Protein AF-0000000078700300 (afdb_homodimer)

Organism: Batrachochytrium dendrobatidis (strain JAM81 / FGSC 10211) (NCBI:txid684364)

Secondary structure (DSSP, 8-state):
--HHHHHHHHHTTSEEEEEESS-B--EE-SS-EE--B-TTS-EEEEHHHHHHHHHTT-EEEE--GGGSHHHHHHHHHHHHH-SSPP---TTHHHHHHHHHHH-GGGSTTHHHHHHHHHHHHHHHHHHHHHHHHTTSTTTTT-TT--HHHHHHHHHHHHHHHHHHHH--/--HHHHHHHHHTTSEEEEEESS-B--EE-SS-EE--B-TTS-EEEEHHHHHHHHHTT-EEEE--GGGSHHHHHHHHHHHHH-SSPP---TTHHHHHHHHHHH-GGGSTTHHHHHHHHHHHHHHHHHHHHHHHHTTSTTTTT-TT--HHHHHHHHHHHHHHHHHHHH--

Nearest PDB structures (foldseek):
  2e9x-assembly1_B  TM=7.603E-01  e=2.596E-14  Homo sapiens
  8q6o-assembly1_H  TM=7.533E-01  e=2.761E-14  Xenopus laevis
  2eho-assembly1_C  TM=7.738E-01  e=1.451E-13  Homo sapiens
  8ouw-assembly1_B  TM=7.744E-01  e=1.212E-11  Caenorhabditis elegans
  6rax-assembly1_L  TM=7.339E-01  e=4.404E-11  Drosophila melanogaster

Foldseek 3Di:
DPPLVVCQVVQQQDKFKKAFPDFADWDDDPVDIFDRHDHPDIGIGGNNVRLVCVQVVGIATDDDPCLDPVNLVVQLVCLVPDLDHGDDDPNNVSSLVSCLVRPVVNDPPSVVSVVSVVVSVVSVVVSVVVVVVCVPCVVVVCPPPDPVRVVVVVVVVVVVVVVVVVVD/DPPLVVCQVVQQQDKFKKAFPDFADWDDDPVDIFDRHDHPDIGIGGNNVRLVCVQVVGIATDDDPCLDPVNLVVQLVCLVPDLDHGDDDPNRVSSLVSCLVRPVVNDPPSVVSVVSVVVSVVSVVVSVVVVVVCVPCVNVVCPPPDPVRVVVVVVVVVVVVVVVVVVD

Structure (mmCIF, N/CA/C/O backbone):
data_AF-0000000078700300-model_v1
#
loop_
_entity.id
_entity.type
_entity.pdbx_description
1 polymer 'DNA replication complex GINS protein PSF2'
#
loop_
_atom_site.group_PDB
_atom_site.id
_atom_site.type_symbol
_atom_site.label_atom_id
_atom_site.label_alt_id
_atom_site.label_comp_id
_atom_site.label_asym_id
_atom_site.label_entity_id
_atom_site.label_seq_id
_atom_site.pdbx_PDB_ins_code
_atom_site.Cartn_x
_atom_site.Cartn_y
_atom_site.Cartn_z
_atom_site.occupancy
_atom_site.B_iso_or_equiv
_atom_site.auth_seq_id
_atom_site.auth_comp_id
_atom_site.auth_asym_id
_atom_site.auth_atom_id
_atom_site.pdbx_PDB_model_num
ATOM 1 N N . MET A 1 1 ? 11.195 7.488 -0.329 1 50.38 1 MET A N 1
ATOM 2 C CA . MET A 1 1 ? 10.938 8.922 -0.459 1 50.38 1 MET A CA 1
ATOM 3 C C . MET A 1 1 ? 10.383 9.492 0.843 1 50.38 1 MET A C 1
ATOM 5 O O . MET A 1 1 ? 9.68 8.805 1.583 1 50.38 1 MET A O 1
ATOM 9 N N . ASP A 1 2 ? 10.906 10.594 1.433 1 73.31 2 ASP A N 1
ATOM 10 C CA . ASP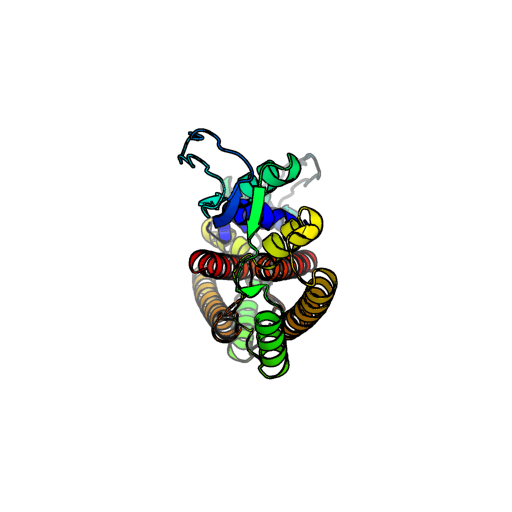 A 1 2 ? 10.562 11.297 2.664 1 73.31 2 ASP A CA 1
ATOM 11 C C . ASP A 1 2 ? 9.07 11.617 2.713 1 73.31 2 ASP A C 1
ATOM 13 O O . ASP A 1 2 ? 8.539 12.266 1.808 1 73.31 2 ASP A O 1
ATOM 17 N N . ALA A 1 3 ? 8.289 10.953 3.445 1 77.94 3 ALA A N 1
ATOM 18 C CA . ALA A 1 3 ? 6.844 11.102 3.623 1 77.94 3 ALA A CA 1
ATOM 19 C C . ALA A 1 3 ? 6.449 12.578 3.711 1 77.94 3 ALA A C 1
ATOM 21 O O . ALA A 1 3 ? 5.359 12.961 3.283 1 77.94 3 ALA A O 1
ATOM 22 N N . LEU A 1 4 ? 7.324 13.344 4.148 1 77.44 4 LEU A N 1
ATOM 23 C CA . LEU A 1 4 ? 7.039 14.766 4.281 1 77.44 4 LEU A CA 1
ATOM 24 C C . LEU A 1 4 ? 7.016 15.445 2.92 1 77.44 4 LEU A C 1
ATOM 26 O O . LEU A 1 4 ? 6.176 16.312 2.67 1 77.44 4 LEU A O 1
ATOM 30 N N . VAL A 1 5 ? 7.895 15.016 2.025 1 73 5 VAL A N 1
ATOM 31 C CA . VAL A 1 5 ? 8.016 15.656 0.718 1 73 5 VAL A CA 1
ATOM 32 C C . VAL A 1 5 ? 6.781 15.344 -0.126 1 73 5 VAL A C 1
ATOM 34 O O . VAL A 1 5 ? 6.281 16.203 -0.849 1 73 5 VAL A O 1
ATOM 37 N N . THR A 1 6 ? 6.254 14.234 0.091 1 70.25 6 THR A N 1
ATOM 38 C CA . THR A 1 6 ? 5.117 13.781 -0.702 1 70.25 6 THR A CA 1
ATOM 39 C C . THR A 1 6 ? 3.836 14.484 -0.26 1 70.25 6 THR A C 1
ATOM 41 O O . THR A 1 6 ? 2.93 14.703 -1.067 1 70.25 6 THR A O 1
ATOM 44 N N . SER A 1 7 ? 3.807 14.906 0.922 1 76.44 7 SER A N 1
ATOM 45 C CA . SER A 1 7 ? 2.574 15.453 1.486 1 76.44 7 SER A CA 1
ATOM 46 C C . SER A 1 7 ? 2.637 16.969 1.596 1 76.44 7 SER A C 1
ATOM 48 O O . SER A 1 7 ? 1.612 17.625 1.8 1 76.44 7 SER A O 1
ATOM 50 N N . GLU A 1 8 ? 3.695 17.484 1.338 1 78.81 8 GLU A N 1
ATOM 51 C CA . GLU A 1 8 ? 3.926 18.906 1.581 1 78.81 8 GLU A CA 1
ATOM 52 C C . GLU A 1 8 ? 3.135 19.766 0.601 1 78.81 8 GLU A C 1
ATOM 54 O O . GLU A 1 8 ? 2.623 20.828 0.971 1 78.81 8 GLU A O 1
ATOM 59 N N . PHE A 1 9 ? 3.055 19.359 -0.558 1 76.25 9 PHE A N 1
ATOM 60 C CA . PHE A 1 9 ? 2.42 20.156 -1.599 1 76.25 9 PHE A CA 1
ATOM 61 C C . PHE A 1 9 ? 0.962 20.438 -1.255 1 76.25 9 PHE A C 1
ATOM 63 O O . PHE A 1 9 ? 0.496 21.562 -1.379 1 76.25 9 PHE A O 1
ATOM 70 N N . LEU A 1 10 ? 0.371 19.5 -0.708 1 78.06 10 LEU A N 1
ATOM 71 C CA . LEU A 1 10 ? -1.044 19.656 -0.391 1 78.06 10 LEU A CA 1
ATOM 72 C C . LEU A 1 10 ? -1.228 20.562 0.826 1 78.06 10 LEU A C 1
ATOM 74 O O . LEU A 1 10 ? -2.166 21.359 0.875 1 78.06 10 LEU A O 1
ATOM 78 N N . ALA A 1 11 ? -0.324 20.469 1.674 1 88.31 11 ALA A N 1
ATOM 79 C CA . ALA A 1 11 ? -0.394 21.266 2.891 1 88.31 11 ALA A CA 1
ATOM 80 C C . ALA A 1 11 ? -0.246 22.75 2.576 1 88.31 11 ALA A C 1
ATOM 82 O O . ALA A 1 11 ? -0.792 23.594 3.285 1 88.31 11 ALA A O 1
ATOM 83 N N . GLU A 1 12 ? 0.392 23.062 1.51 1 89.69 12 GLU A N 1
ATOM 84 C CA . GLU A 1 12 ? 0.666 24.453 1.129 1 89.69 12 GLU A CA 1
ATOM 85 C C . GLU A 1 12 ? -0.616 25.172 0.729 1 89.69 12 GLU A C 1
ATOM 87 O O . GLU A 1 12 ? -0.679 26.406 0.776 1 89.69 12 GLU A O 1
ATOM 92 N N . ASN A 1 13 ? -1.589 24.422 0.414 1 89.69 13 ASN A N 1
ATOM 93 C CA . ASN A 1 13 ? -2.838 25.031 -0.032 1 89.69 13 ASN A CA 1
ATOM 94 C C . ASN A 1 13 ? -3.828 25.188 1.119 1 89.69 13 ASN A C 1
ATOM 96 O O . ASN A 1 13 ? -4.918 25.734 0.937 1 89.69 13 ASN A O 1
ATOM 100 N N . GLU A 1 14 ? -3.438 24.797 2.232 1 92.62 14 GLU A N 1
ATOM 101 C CA . GLU A 1 14 ? -4.301 24.953 3.398 1 92.62 14 GLU A CA 1
ATOM 102 C C . GLU A 1 14 ? -4.434 26.422 3.781 1 92.62 14 GLU A C 1
ATOM 104 O O . GLU A 1 14 ? -3.455 27.172 3.732 1 92.62 14 GLU A O 1
ATOM 109 N N . PRO A 1 15 ? -5.602 26.797 4.16 1 95.12 15 PRO A N 1
ATOM 110 C CA . PRO A 1 15 ? -5.801 28.203 4.535 1 95.12 15 PRO A CA 1
ATOM 111 C C . PRO A 1 15 ? -5.18 28.531 5.887 1 95.12 15 PRO A C 1
ATOM 113 O O . PRO A 1 15 ? -5.18 27.703 6.801 1 95.12 15 PRO A O 1
ATOM 116 N N . ILE A 1 16 ? -4.68 29.75 5.945 1 97.06 16 ILE A N 1
ATOM 117 C CA . ILE A 1 16 ? -4.137 30.297 7.184 1 97.06 16 ILE A CA 1
ATOM 118 C C . ILE A 1 16 ? -4.371 31.812 7.223 1 97.06 16 ILE A C 1
ATOM 120 O O . ILE A 1 16 ? -4.504 32.469 6.18 1 97.06 16 ILE A O 1
ATOM 124 N N . PHE A 1 17 ? -4.379 32.312 8.406 1 97.25 17 PHE A N 1
ATOM 125 C CA . PHE A 1 17 ? -4.625 33.75 8.539 1 97.25 17 PHE A CA 1
ATOM 126 C C . PHE A 1 17 ? -3.311 34.531 8.617 1 97.25 17 PHE A C 1
ATOM 128 O O . PHE A 1 17 ? -2.352 34.062 9.242 1 97.25 17 PHE A O 1
ATOM 135 N N . ILE A 1 18 ? -3.344 35.688 8 1 97.94 18 ILE A N 1
ATOM 136 C CA . ILE A 1 18 ? -2.203 36.594 8.109 1 97.94 18 ILE A CA 1
ATOM 137 C C . ILE A 1 18 ? -2.684 37.969 8.508 1 97.94 18 ILE A C 1
ATOM 139 O O . ILE A 1 18 ? -3.873 38.281 8.398 1 97.94 18 ILE A O 1
ATOM 143 N N . LEU A 1 19 ? -1.732 38.719 9.07 1 97.88 19 LEU A N 1
ATOM 144 C CA . LEU A 1 19 ? -1.904 40.156 9.305 1 97.88 19 LEU A CA 1
ATOM 145 C C . LEU A 1 19 ? -0.993 40.969 8.391 1 97.88 19 LEU A C 1
ATOM 147 O O . LEU A 1 19 ? 0.207 41.062 8.656 1 97.88 19 LEU A O 1
ATOM 151 N N . PRO A 1 20 ? -1.531 41.5 7.324 1 97.25 20 PRO A N 1
ATOM 152 C CA . PRO A 1 20 ? -0.699 42.281 6.418 1 97.25 20 PRO A CA 1
ATOM 153 C C . PRO A 1 20 ? -0.078 43.5 7.098 1 97.25 20 PRO A C 1
ATOM 155 O O . PRO A 1 20 ? -0.723 44.156 7.93 1 97.25 20 PRO A O 1
ATOM 158 N N . LYS A 1 21 ? 1.139 43.812 6.773 1 96.19 21 LYS A N 1
ATOM 159 C CA . LYS A 1 21 ? 1.831 44.969 7.352 1 96.19 21 LYS A CA 1
ATOM 160 C C . LYS A 1 21 ? 1.63 46.219 6.504 1 96.19 21 LYS A C 1
ATOM 162 O O . LYS A 1 21 ? 1.863 47.344 6.969 1 96.19 21 LYS A O 1
ATOM 167 N N . GLU A 1 22 ? 1.289 46 5.27 1 95.56 22 GLU A N 1
ATOM 168 C CA . GLU A 1 22 ? 1.044 47.125 4.348 1 95.56 22 GLU A CA 1
ATOM 169 C C . GLU A 1 22 ? -0.151 46.812 3.443 1 95.56 22 GLU A C 1
ATOM 171 O O . GLU A 1 22 ? -0.598 45.688 3.342 1 95.56 22 GLU A O 1
ATOM 176 N N . SER A 1 23 ? -0.741 47.906 2.938 1 94.81 23 SER A N 1
ATOM 177 C CA . SER A 1 23 ? -1.841 47.75 1.992 1 94.81 23 SER A CA 1
ATOM 178 C C . SER A 1 23 ? -1.348 47.188 0.657 1 94.81 23 SER A C 1
ATOM 180 O O . SER A 1 23 ? -0.357 47.688 0.108 1 94.81 23 SER A O 1
ATOM 182 N N . MET A 1 24 ? -1.909 46.125 0.166 1 93.62 24 MET A N 1
ATOM 183 C CA . MET A 1 24 ? -1.58 45.531 -1.124 1 93.62 24 MET A CA 1
ATOM 184 C C . MET A 1 24 ? -2.842 45.25 -1.934 1 93.62 24 MET A C 1
ATOM 186 O O . MET A 1 24 ? -3.877 44.875 -1.374 1 93.62 24 MET A O 1
ATOM 190 N N . ASP A 1 25 ? -2.744 45.344 -3.168 1 92.06 25 ASP A N 1
ATOM 191 C CA . ASP A 1 25 ? -3.879 45.062 -4.043 1 92.06 25 ASP A CA 1
ATOM 192 C C . ASP A 1 25 ? -4.184 43.594 -4.09 1 92.06 25 ASP A C 1
ATOM 194 O O . ASP A 1 25 ? -3.426 42.781 -3.549 1 92.06 25 ASP A O 1
ATOM 198 N N . LYS A 1 26 ? -5.293 43.375 -4.758 1 92.44 26 LYS A N 1
ATOM 199 C CA . LYS A 1 26 ? -5.695 41.969 -4.91 1 92.44 26 LYS A CA 1
ATOM 200 C C . LYS A 1 26 ? -4.684 41.188 -5.754 1 92.44 26 LYS A C 1
ATOM 202 O O . LYS A 1 26 ? -4.07 41.75 -6.664 1 92.44 26 LYS A O 1
ATOM 207 N N . LEU A 1 27 ? -4.578 39.969 -5.398 1 90.75 27 LEU A N 1
ATOM 208 C CA . LEU A 1 27 ? -3.771 39.062 -6.176 1 90.75 27 LEU A CA 1
ATOM 209 C C . LEU A 1 27 ? -4.66 38.031 -6.91 1 90.75 27 LEU A C 1
ATOM 211 O O . LEU A 1 27 ? -5.332 37.219 -6.277 1 90.75 27 LEU A O 1
ATOM 215 N N . CYS A 1 28 ? -4.789 38.156 -8.133 1 88.19 28 CYS A N 1
ATOM 216 C CA . CYS A 1 28 ? -5.625 37.281 -8.93 1 88.19 28 CYS A CA 1
ATOM 217 C C . CYS A 1 28 ? -4.816 36.094 -9.453 1 88.19 28 CYS A C 1
ATOM 219 O O . CYS A 1 28 ? -3.895 36.281 -10.258 1 88.19 28 CYS A O 1
ATOM 221 N N . LEU A 1 29 ? -5.145 35 -8.867 1 84.81 29 LEU A N 1
ATOM 222 C CA . LEU A 1 29 ? -4.492 33.781 -9.336 1 84.81 29 LEU A CA 1
ATOM 223 C C . LEU A 1 29 ? -5.434 32.938 -10.219 1 84.81 29 LEU A C 1
ATOM 225 O O . LEU A 1 29 ? -6.609 33.281 -10.352 1 84.81 29 LEU A O 1
ATOM 229 N N . ALA A 1 30 ? -4.926 31.922 -10.812 1 83.44 30 ALA A N 1
ATOM 230 C CA . ALA A 1 30 ? -5.648 31.125 -11.789 1 83.44 30 ALA A CA 1
ATOM 231 C C . ALA A 1 30 ? -6.973 30.625 -11.211 1 83.44 30 ALA A C 1
ATOM 233 O O . ALA A 1 30 ? -8 30.656 -11.891 1 83.44 30 ALA A O 1
ATOM 234 N N . THR A 1 31 ? -6.941 30.281 -9.938 1 83.75 31 THR A N 1
ATOM 235 C CA . THR A 1 31 ? -8.133 29.625 -9.406 1 83.75 31 THR A CA 1
ATOM 236 C C . THR A 1 31 ? -8.711 30.422 -8.242 1 83.75 31 THR A C 1
ATOM 238 O O . THR A 1 31 ? -9.781 30.094 -7.727 1 83.75 31 THR A O 1
ATOM 241 N N . ALA A 1 32 ? -7.996 31.422 -7.918 1 89.44 32 ALA A N 1
ATOM 242 C CA . ALA A 1 32 ? -8.477 32.125 -6.734 1 89.44 32 ALA A CA 1
ATOM 243 C C . ALA A 1 32 ? -7.973 33.562 -6.715 1 89.44 32 ALA A C 1
ATOM 245 O O . ALA A 1 32 ? -6.996 33.906 -7.391 1 89.44 32 ALA A O 1
ATOM 246 N N . THR A 1 33 ? -8.711 34.406 -6.148 1 91.56 33 THR A N 1
ATOM 247 C CA . THR A 1 33 ? -8.312 35.781 -5.895 1 91.56 33 THR A CA 1
ATOM 248 C C . THR A 1 33 ? -8.188 36.031 -4.395 1 91.56 33 THR A C 1
ATOM 250 O O . THR A 1 33 ? -9.039 35.625 -3.613 1 91.56 33 THR A O 1
ATOM 253 N N . TYR A 1 34 ? -7.059 36.656 -4.113 1 92.88 34 TYR A N 1
ATOM 254 C CA . TYR A 1 34 ? -6.832 36.969 -2.705 1 92.88 34 TYR A CA 1
ATOM 255 C C . TYR A 1 34 ? -6.656 38.438 -2.494 1 92.88 34 TYR A C 1
ATOM 257 O O . TYR A 1 34 ? -6.059 39.125 -3.326 1 92.88 34 TYR A O 1
ATOM 265 N N . GLY A 1 35 ? -7.121 38.938 -1.326 1 88.19 35 GLY A N 1
ATOM 266 C CA . GLY A 1 35 ? -7.031 40.375 -1.021 1 88.19 35 GLY A CA 1
ATOM 267 C C . GLY A 1 35 ? -8.266 41.125 -1.432 1 88.19 35 GLY A C 1
ATOM 268 O O . GLY A 1 35 ? -9.336 40.562 -1.645 1 88.19 35 GLY A O 1
ATOM 269 N N . PRO A 1 36 ? -8.117 42.344 -1.438 1 92.62 36 PRO A N 1
ATOM 270 C CA . PRO A 1 36 ? -6.969 43.188 -1.066 1 92.62 36 PRO A CA 1
ATOM 271 C C . PRO A 1 36 ? -6.504 42.938 0.367 1 92.62 36 PRO A C 1
ATOM 273 O O . PRO A 1 36 ? -7.219 42.312 1.156 1 92.62 36 PRO A O 1
ATOM 276 N N . PHE A 1 37 ? -5.301 43.406 0.51 1 95.75 37 PHE A N 1
ATOM 277 C CA . PHE A 1 37 ? -4.699 43.25 1.83 1 95.75 37 PHE A CA 1
ATOM 278 C C . PHE A 1 37 ? -4.586 44.594 2.533 1 95.75 37 PHE A C 1
ATOM 280 O O . PHE A 1 37 ? -4.125 45.562 1.941 1 95.75 37 PHE A O 1
ATOM 287 N N . ARG A 1 38 ? -5.082 44.594 3.742 1 94.94 38 ARG A N 1
ATOM 288 C CA . ARG A 1 38 ? -5.039 45.812 4.539 1 94.94 38 ARG A CA 1
ATOM 289 C C . ARG A 1 38 ? -4.488 45.531 5.934 1 94.94 38 ARG A C 1
ATOM 291 O O . ARG A 1 38 ? -4.855 44.562 6.566 1 94.94 38 ARG A O 1
ATOM 298 N N . PRO A 1 39 ? -3.66 46.5 6.348 1 92.81 39 PRO A N 1
ATOM 299 C CA . PRO A 1 39 ? -3.154 46.312 7.711 1 92.81 39 PRO A CA 1
ATOM 300 C C . PRO A 1 39 ? -4.27 46.25 8.75 1 92.81 39 PRO A C 1
ATOM 302 O O . PRO A 1 39 ? -5.348 46.812 8.555 1 92.81 39 PRO A O 1
ATOM 305 N N . LEU A 1 40 ? -4.191 45.5 9.773 1 87.19 40 LEU A N 1
ATOM 306 C CA . LEU A 1 40 ? -5.066 45.375 10.938 1 87.19 40 LEU A CA 1
ATOM 307 C C . LEU A 1 40 ? -6.18 44.375 10.672 1 87.19 40 LEU A C 1
ATOM 309 O O . LEU A 1 40 ? -6.91 44 11.586 1 87.19 40 LEU A O 1
ATOM 313 N N . PHE A 1 41 ? -6.289 44.031 9.352 1 92.38 41 PHE A N 1
ATOM 314 C CA . PHE A 1 41 ? -7.332 43.062 9.047 1 92.38 41 PHE A CA 1
ATOM 315 C C . PHE A 1 41 ? -6.727 41.688 8.789 1 92.38 41 PHE A C 1
ATOM 317 O O . PHE A 1 41 ? -5.797 41.562 7.984 1 92.38 41 PHE A O 1
ATOM 324 N N . ARG A 1 42 ? -7.266 40.781 9.453 1 94.25 42 ARG A N 1
ATOM 325 C CA . ARG A 1 42 ? -6.859 39.406 9.227 1 94.25 42 ARG A CA 1
ATOM 326 C C . ARG A 1 42 ? -7.391 38.875 7.891 1 94.25 42 ARG A C 1
ATOM 328 O O . ARG A 1 42 ? -8.547 39.125 7.543 1 94.25 42 ARG A O 1
ATOM 335 N N . THR A 1 43 ? -6.547 38.25 7.125 1 95.19 43 THR A N 1
ATOM 336 C CA . THR A 1 43 ? -6.945 37.719 5.824 1 95.19 43 THR A CA 1
ATOM 337 C C . THR A 1 43 ? -6.531 36.25 5.684 1 95.19 43 THR A C 1
ATOM 339 O O . THR A 1 43 ? -5.418 35.875 6.059 1 95.19 43 THR A O 1
ATOM 342 N N . SER A 1 44 ? -7.441 35.5 5.164 1 96 44 SER A N 1
ATOM 343 C CA . SER A 1 44 ? -7.145 34.094 4.93 1 96 44 SER A CA 1
ATOM 344 C C . SER A 1 44 ? -6.477 33.875 3.572 1 96 44 SER A C 1
ATOM 346 O O . SER A 1 44 ? -6.957 34.375 2.555 1 96 44 SER A O 1
ATOM 348 N N . VAL A 1 45 ? -5.359 33.281 3.584 1 96.31 45 VAL A N 1
ATOM 349 C CA . VAL A 1 45 ? -4.621 32.969 2.361 1 96.31 45 VAL A CA 1
ATOM 350 C C . VAL A 1 45 ? -4.066 31.547 2.43 1 96.31 45 VAL A C 1
ATOM 352 O O . VAL A 1 45 ? -4 30.953 3.506 1 96.31 45 VAL A O 1
ATOM 355 N N . PRO A 1 46 ? -3.705 30.984 1.355 1 95.69 46 PRO A N 1
ATOM 356 C CA . PRO A 1 46 ? -3.016 29.688 1.425 1 95.69 46 PRO A CA 1
ATOM 357 C C . PRO A 1 46 ? -1.657 29.781 2.117 1 95.69 46 PRO A C 1
ATOM 359 O O . PRO A 1 46 ? -0.999 30.828 2.055 1 95.69 46 PRO A O 1
ATOM 362 N N . LEU A 1 47 ? -1.278 28.781 2.676 1 97.25 47 LEU A N 1
ATOM 363 C CA . LEU A 1 47 ? -0.044 28.734 3.453 1 97.25 47 LEU A CA 1
ATOM 364 C C . LEU A 1 47 ? 1.138 29.234 2.621 1 97.25 47 LEU A C 1
ATOM 366 O O . LEU A 1 47 ? 1.97 30 3.109 1 97.25 47 LEU A O 1
ATOM 370 N N . TRP A 1 48 ? 1.171 28.75 1.396 1 95.94 48 TRP A N 1
ATOM 371 C CA . TRP A 1 48 ? 2.314 29.125 0.57 1 95.94 48 TRP A CA 1
ATOM 372 C C . TRP A 1 48 ? 2.381 30.641 0.377 1 95.94 48 TRP A C 1
ATOM 374 O O . T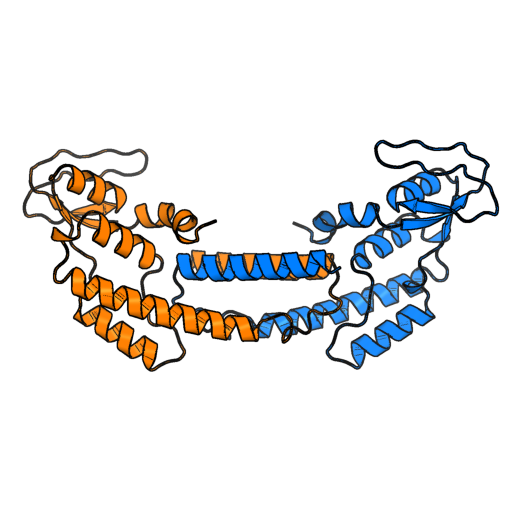RP A 1 48 ? 3.465 31.219 0.375 1 95.94 48 TRP A O 1
ATOM 384 N N . LEU A 1 49 ? 1.307 31.25 0.208 1 96.12 49 LEU A N 1
ATOM 385 C CA . LEU A 1 49 ? 1.265 32.688 0.027 1 96.12 49 LEU A CA 1
ATOM 386 C C . LEU A 1 49 ? 1.647 33.406 1.315 1 96.12 49 LEU A C 1
ATOM 388 O O . LEU A 1 49 ? 2.365 34.406 1.282 1 96.12 49 LEU A O 1
ATOM 392 N N . ALA A 1 50 ? 1.146 32.875 2.4 1 97.75 50 ALA A N 1
ATOM 393 C CA . ALA A 1 50 ? 1.508 33.438 3.701 1 97.75 50 ALA A CA 1
ATOM 394 C C . ALA A 1 50 ? 3.021 33.438 3.9 1 97.75 50 ALA A C 1
ATOM 396 O O . ALA A 1 50 ? 3.602 34.438 4.328 1 97.75 50 ALA A O 1
ATOM 397 N N . LEU A 1 51 ? 3.611 32.375 3.531 1 97.69 51 LEU A N 1
ATOM 398 C CA . LEU A 1 51 ? 5.051 32.219 3.701 1 97.69 51 LEU A CA 1
ATOM 399 C C . LEU A 1 51 ? 5.805 33.156 2.762 1 97.69 51 LEU A C 1
ATOM 401 O O . LEU A 1 51 ? 6.832 33.719 3.141 1 97.69 51 LEU A O 1
ATOM 405 N N . ALA A 1 52 ? 5.297 33.25 1.616 1 96.62 52 ALA A N 1
ATOM 406 C CA . ALA A 1 52 ? 5.898 34.156 0.649 1 96.62 52 ALA A CA 1
ATOM 407 C C . ALA A 1 52 ? 5.867 35.594 1.16 1 96.62 52 ALA A C 1
ATOM 409 O O . ALA A 1 52 ? 6.875 36.312 1.111 1 96.62 52 ALA A O 1
ATOM 410 N N . PHE A 1 53 ? 4.742 36 1.634 1 97.06 53 PHE A N 1
ATOM 411 C CA . PHE A 1 53 ? 4.602 37.344 2.178 1 97.06 53 PHE A CA 1
ATOM 412 C C . PHE A 1 53 ? 5.5 37.531 3.395 1 97.06 53 PHE A C 1
ATOM 414 O O . PHE A 1 53 ? 6.125 38.562 3.553 1 97.06 53 PHE A O 1
ATOM 421 N N . LYS A 1 54 ? 5.586 36.5 4.18 1 97.5 54 LYS A N 1
ATOM 422 C CA . LYS A 1 54 ? 6.414 36.531 5.379 1 97.5 54 LYS A CA 1
ATOM 423 C C . LYS A 1 54 ? 7.887 36.75 5.027 1 97.5 54 LYS A C 1
ATOM 425 O O . LYS A 1 54 ? 8.578 37.562 5.648 1 97.5 54 LYS A O 1
ATOM 430 N N . SER A 1 55 ? 8.258 36.031 4.055 1 97.31 55 SER A N 1
ATOM 431 C CA . SER A 1 55 ? 9.656 36.125 3.654 1 97.31 55 SER A CA 1
ATOM 432 C C . SER A 1 55 ? 10.023 37.531 3.188 1 97.31 55 SER A C 1
ATOM 434 O O . SER A 1 55 ? 11.188 37.938 3.287 1 97.31 55 SER A O 1
ATOM 436 N N . LYS A 1 56 ? 9.094 38.281 2.742 1 96.75 56 LYS A N 1
ATOM 437 C CA . LYS A 1 56 ? 9.297 39.656 2.266 1 96.75 56 LYS A CA 1
ATOM 438 C C . LYS A 1 56 ? 8.922 40.656 3.336 1 96.75 56 LYS A C 1
ATOM 440 O O . LYS A 1 56 ? 8.852 41.875 3.061 1 96.75 56 LYS A O 1
ATOM 445 N N . ASP A 1 57 ? 8.602 40.188 4.473 1 96.88 57 ASP A N 1
ATOM 446 C CA . ASP A 1 57 ? 8.227 41 5.629 1 96.88 57 ASP A CA 1
ATOM 447 C C . ASP A 1 57 ? 6.977 41.844 5.336 1 96.88 57 ASP A C 1
ATOM 449 O O . ASP A 1 57 ? 6.891 43 5.734 1 96.88 57 ASP A O 1
ATOM 453 N N . LYS A 1 58 ? 6.055 41.156 4.637 1 96.88 58 LYS A N 1
ATOM 454 C CA . LYS A 1 58 ? 4.84 41.875 4.238 1 96.88 58 LYS A CA 1
ATOM 455 C C . LYS A 1 58 ? 3.674 41.5 5.16 1 96.88 58 LYS A C 1
ATOM 457 O O . LYS A 1 58 ? 2.605 42.125 5.074 1 96.88 58 LYS A O 1
ATOM 462 N N . CYS A 1 59 ? 3.896 40.562 6.02 1 97.62 59 CYS A N 1
ATOM 463 C CA . CYS A 1 59 ? 2.811 40.156 6.906 1 97.62 59 CYS A CA 1
ATOM 464 C C . CYS A 1 59 ? 3.352 39.469 8.156 1 97.62 59 CYS A C 1
ATOM 466 O O . CYS A 1 59 ? 4.543 39.188 8.234 1 97.62 59 CYS A O 1
ATOM 468 N N . THR A 1 60 ? 2.52 39.344 9.117 1 97.38 60 THR A N 1
ATOM 469 C CA . THR A 1 60 ? 2.68 38.406 10.227 1 97.38 60 THR A CA 1
ATOM 470 C C . THR A 1 60 ? 1.699 37.25 10.102 1 97.38 60 THR A C 1
ATOM 472 O O . THR A 1 60 ? 0.531 37.469 9.766 1 97.38 60 THR A O 1
ATOM 475 N N . ILE A 1 61 ? 2.188 36.094 10.32 1 97.94 61 ILE A N 1
ATOM 476 C CA . ILE A 1 61 ? 1.33 34.938 10.211 1 97.94 61 ILE A CA 1
ATOM 477 C C . ILE A 1 61 ? 0.677 34.656 11.562 1 97.94 61 ILE A C 1
ATOM 479 O O . ILE A 1 61 ? 1.342 34.688 12.602 1 97.94 61 ILE A O 1
ATOM 483 N N . VAL A 1 62 ? -0.625 34.375 11.492 1 97.12 62 VAL A N 1
ATOM 484 C CA . VAL A 1 62 ? -1.358 33.969 12.688 1 97.12 62 VAL A CA 1
ATOM 485 C C . VAL A 1 62 ? -1.325 32.438 12.812 1 97.12 62 VAL A C 1
ATOM 487 O O . VAL A 1 62 ? -1.933 31.75 12.008 1 97.12 62 VAL A O 1
ATOM 490 N N . PRO A 1 63 ? -0.613 31.984 13.789 1 96.69 63 PRO A N 1
ATOM 491 C CA . PRO A 1 63 ? -0.553 30.531 13.93 1 96.69 63 PRO A CA 1
ATOM 492 C C . PRO A 1 63 ? -1.929 29.891 14.125 1 96.69 63 PRO A C 1
ATOM 494 O O . PRO A 1 63 ? -2.811 30.516 14.734 1 96.69 63 PRO A O 1
ATOM 497 N N . PRO A 1 64 ? -2.133 28.766 13.586 1 96.25 64 PRO A N 1
ATOM 498 C CA . PRO A 1 64 ? -3.406 28.078 13.805 1 96.25 64 PRO A CA 1
ATOM 499 C C . PRO A 1 64 ? -3.676 27.797 15.281 1 96.25 64 PRO A C 1
ATOM 501 O O . PRO A 1 64 ? -2.738 27.625 16.062 1 96.25 64 PRO A O 1
ATOM 504 N N . GLU A 1 65 ? -4.922 27.609 15.586 1 94.81 65 GLU A N 1
ATOM 505 C CA . GLU A 1 65 ? -5.348 27.453 16.969 1 94.81 65 GLU A CA 1
ATOM 506 C C . GLU A 1 65 ? -4.781 26.188 17.594 1 94.81 65 GLU A C 1
ATOM 508 O O . GLU A 1 65 ? -4.402 26.172 18.766 1 94.81 65 GLU A O 1
ATOM 513 N N . TRP A 1 66 ? -4.695 25.203 16.828 1 94.5 66 TRP A N 1
ATOM 514 C CA . TRP A 1 66 ? -4.254 23.922 17.359 1 94.5 66 TRP A CA 1
ATOM 515 C C . TRP A 1 66 ? -2.779 23.969 17.734 1 94.5 66 TRP A C 1
ATOM 517 O O . TRP A 1 66 ? -2.285 23.062 18.438 1 94.5 66 TRP A O 1
ATOM 527 N N . MET A 1 67 ? -2.037 24.969 17.312 1 94.94 67 MET A N 1
ATOM 528 C CA . MET A 1 67 ? -0.613 25.094 17.609 1 94.94 67 MET A CA 1
ATOM 529 C C . MET A 1 67 ? -0.39 25.859 18.906 1 94.94 67 MET A C 1
ATOM 531 O O . MET A 1 67 ? 0.749 26.031 19.344 1 94.94 67 MET A O 1
ATOM 535 N N . ASP A 1 68 ? -1.472 26.219 19.531 1 94.69 68 ASP A N 1
ATOM 536 C CA . ASP A 1 68 ? -1.348 26.891 20.828 1 94.69 68 ASP A CA 1
ATOM 537 C C . ASP A 1 68 ? -0.818 25.922 21.891 1 94.69 68 ASP A C 1
ATOM 539 O O . ASP A 1 68 ? -1.182 24.75 21.906 1 94.69 68 ASP A O 1
ATOM 543 N N . PRO A 1 69 ? -0.011 26.438 22.781 1 94.12 69 PRO A N 1
ATOM 544 C CA . PRO A 1 69 ? 0.585 25.578 23.797 1 94.12 69 PRO A CA 1
ATOM 545 C C . PRO A 1 69 ? -0.459 24.781 24.578 1 94.12 69 PRO A C 1
ATOM 547 O O . PRO A 1 69 ? -0.26 23.594 24.859 1 94.12 69 PRO A O 1
ATOM 550 N N . THR A 1 70 ? -1.556 25.438 24.953 1 94.62 70 THR A N 1
ATOM 551 C CA . THR A 1 70 ? -2.596 24.766 25.719 1 94.62 70 THR A CA 1
ATOM 552 C C . THR A 1 70 ? -3.223 23.625 24.922 1 94.62 70 THR A C 1
ATOM 554 O O . THR A 1 70 ? -3.404 22.516 25.422 1 94.62 70 THR A O 1
ATOM 557 N N . SER A 1 71 ? -3.514 23.922 23.672 1 95.06 71 SER A N 1
ATOM 558 C CA . SER A 1 71 ? -4.102 22.922 22.781 1 95.06 71 SER A CA 1
ATOM 559 C C . SER A 1 71 ? -3.16 21.75 22.578 1 95.06 71 SER A C 1
ATOM 561 O O . SER A 1 71 ? -3.582 20.594 22.641 1 95.06 71 SER A O 1
ATOM 563 N N . LEU A 1 72 ? -1.93 22.062 22.406 1 94.06 72 LEU A N 1
ATOM 564 C CA . LEU A 1 72 ? -0.932 21.031 22.156 1 94.06 72 LEU A CA 1
ATOM 565 C C . LEU A 1 72 ? -0.724 20.156 23.391 1 94.06 72 LEU A C 1
ATOM 567 O O . LEU A 1 72 ? -0.55 18.953 23.281 1 94.06 72 LEU A O 1
ATOM 571 N N . GLN A 1 73 ? -0.743 20.797 24.516 1 93.62 73 GLN A N 1
ATOM 572 C CA . GLN A 1 73 ? -0.614 20.047 25.766 1 93.62 73 GLN A CA 1
ATOM 573 C C . GLN A 1 73 ? -1.798 19.109 25.969 1 93.62 73 GLN A C 1
ATOM 575 O O . GLN A 1 73 ? -1.629 17.984 26.438 1 93.62 73 GLN A O 1
ATOM 580 N N . ASP A 1 74 ? -2.914 19.641 25.641 1 95.5 74 ASP A N 1
ATOM 581 C CA . ASP A 1 74 ? -4.109 18.812 25.719 1 95.5 74 ASP A CA 1
ATOM 582 C C . ASP A 1 74 ? -4.012 17.609 24.781 1 95.5 74 ASP A C 1
ATOM 584 O O . ASP A 1 74 ? -4.344 16.484 25.156 1 95.5 74 ASP A O 1
ATOM 588 N N . MET A 1 75 ? -3.605 17.844 23.609 1 94.5 75 MET A N 1
ATOM 589 C CA . MET A 1 75 ? -3.438 16.781 22.641 1 94.5 75 MET A CA 1
ATOM 590 C C . MET A 1 75 ? -2.404 15.766 23.125 1 94.5 75 MET A C 1
ATOM 592 O O . MET A 1 75 ? -2.584 14.555 22.938 1 94.5 75 MET A O 1
ATOM 596 N N . MET A 1 76 ? -1.339 16.281 23.656 1 94.75 76 MET A N 1
ATOM 597 C CA . MET A 1 76 ? -0.289 15.43 24.219 1 94.75 76 MET A CA 1
ATOM 598 C C . MET A 1 76 ? -0.842 14.523 25.312 1 94.75 76 MET A C 1
ATOM 600 O O . MET A 1 76 ? -0.562 13.328 25.328 1 94.75 76 MET A O 1
ATOM 604 N N . THR A 1 77 ? -1.626 15.102 26.172 1 95.62 77 THR A N 1
ATOM 605 C CA . THR A 1 77 ? -2.236 14.336 27.266 1 95.62 77 THR A CA 1
ATOM 606 C C . THR A 1 77 ? -3.154 13.25 26.703 1 95.62 77 THR A C 1
ATOM 608 O O . THR A 1 77 ? -3.076 12.094 27.125 1 95.62 77 THR A O 1
ATOM 611 N N . GLN A 1 78 ? -3.949 13.586 25.766 1 95.19 78 GLN A N 1
ATOM 612 C CA . GLN A 1 78 ? -4.852 12.625 25.141 1 95.19 78 GLN A CA 1
ATOM 613 C C . GLN A 1 78 ? -4.07 11.516 24.453 1 95.19 78 G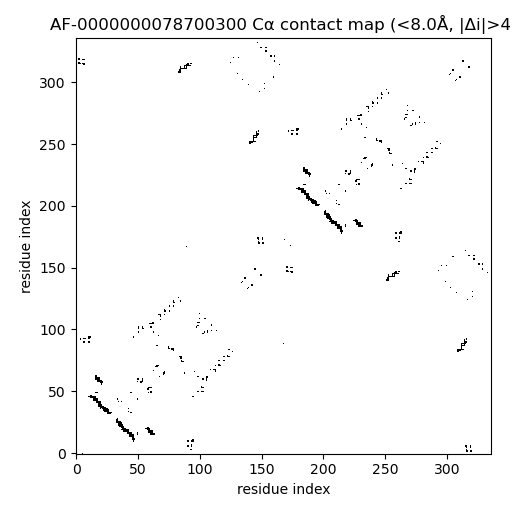LN A C 1
ATOM 615 O O . GLN A 1 78 ? -4.457 10.344 24.516 1 95.19 78 GLN A O 1
ATOM 620 N N . GLU A 1 79 ? -2.975 11.914 23.828 1 94.38 79 GLU A N 1
ATOM 621 C CA . GLU A 1 79 ? -2.148 10.969 23.094 1 94.38 79 GLU A CA 1
ATOM 622 C C . GLU A 1 79 ? -1.527 9.93 24.016 1 94.38 79 GLU A C 1
ATOM 624 O O . GLU A 1 79 ? -1.395 8.758 23.656 1 94.38 79 GLU A O 1
ATOM 629 N N . LYS A 1 80 ? -1.218 10.359 25.172 1 94.19 80 LYS A N 1
ATOM 630 C CA . LYS A 1 80 ? -0.575 9.477 26.156 1 94.19 80 LYS A CA 1
ATOM 631 C C . LYS A 1 80 ? -1.602 8.609 26.875 1 94.19 80 LYS A C 1
ATOM 633 O O . LYS A 1 80 ? -1.326 7.453 27.188 1 94.19 80 LYS A O 1
ATOM 638 N N . MET A 1 81 ? -2.766 9.094 26.969 1 94.38 81 MET A N 1
ATOM 639 C CA . MET A 1 81 ? -3.754 8.453 27.828 1 94.38 81 MET A CA 1
ATOM 640 C C . MET A 1 81 ? -4.59 7.449 27.031 1 94.38 81 MET A C 1
ATOM 642 O O . MET A 1 81 ? -5.172 6.527 27.609 1 94.38 81 MET A O 1
ATOM 646 N N . HIS A 1 82 ? -4.711 7.625 25.797 1 90.25 82 HIS A N 1
ATOM 647 C CA . HIS A 1 82 ? -5.586 6.785 24.984 1 90.25 82 HIS A CA 1
ATOM 648 C C . HIS A 1 82 ? -4.805 6.074 23.875 1 90.25 82 HIS A C 1
ATOM 650 O O . HIS A 1 82 ? -3.775 6.582 23.422 1 90.25 82 HIS A O 1
ATOM 656 N N . ALA A 1 83 ? -5.371 4.988 23.469 1 85 83 ALA A N 1
ATOM 657 C CA . ALA A 1 83 ? -4.777 4.273 22.344 1 85 83 ALA A CA 1
ATOM 658 C C . ALA A 1 83 ? -5.086 4.977 21.031 1 85 83 ALA A C 1
ATOM 660 O O . ALA A 1 83 ? -4.27 4.961 20.109 1 85 83 ALA A O 1
ATOM 661 N N . GLU A 1 84 ? -6.137 5.613 21 1 86.5 84 GLU A N 1
ATOM 662 C CA . GLU A 1 84 ? -6.562 6.336 19.797 1 86.5 84 GLU A CA 1
ATOM 663 C C . GLU A 1 84 ? -5.73 7.602 19.594 1 86.5 84 GLU A C 1
ATOM 665 O O . GLU A 1 84 ? -5.309 8.234 20.562 1 86.5 84 GLU A O 1
ATOM 670 N N . PHE A 1 85 ? -5.57 7.848 18.391 1 91 85 PHE A N 1
ATOM 671 C CA . PHE A 1 85 ? -4.828 9.07 18.078 1 91 85 PHE A CA 1
ATOM 672 C C . PHE A 1 85 ? -5.637 10.305 18.469 1 91 85 PHE A C 1
ATOM 674 O O . PHE A 1 85 ? -6.855 10.336 18.25 1 91 85 PHE A O 1
ATOM 681 N N . SER A 1 86 ? -4.977 11.32 18.984 1 92.12 86 SER A N 1
ATOM 682 C CA . SER A 1 86 ? -5.621 12.602 19.25 1 92.12 86 SER A CA 1
ATOM 683 C C . SER A 1 86 ? -5.977 13.328 17.969 1 92.12 86 SER A C 1
ATOM 685 O O . SER A 1 86 ? -5.367 13.078 16.922 1 92.12 86 SER A O 1
ATOM 687 N N . ALA A 1 87 ? -6.914 14.219 18.078 1 90.56 87 ALA A N 1
ATOM 688 C CA . ALA A 1 87 ? -7.434 14.898 16.891 1 90.56 87 ALA A CA 1
ATOM 689 C C . ALA A 1 87 ? -6.52 16.047 16.469 1 90.56 87 ALA A C 1
ATOM 691 O O . ALA A 1 87 ? -6.41 17.047 17.188 1 90.56 87 ALA A O 1
ATOM 692 N N . LEU A 1 88 ? -5.82 15.859 15.391 1 91.75 88 LEU A N 1
ATOM 693 C CA . LEU A 1 88 ? -4.977 16.875 14.781 1 91.75 88 LEU A CA 1
ATOM 694 C C . LEU A 1 88 ? -5.34 17.078 13.312 1 91.75 88 LEU A C 1
ATOM 696 O O . LEU A 1 88 ? -5.891 16.188 12.672 1 91.75 88 LEU A O 1
ATOM 700 N N . PRO A 1 89 ? -5.039 18.297 12.828 1 91.25 89 PRO A N 1
ATOM 701 C CA . PRO A 1 89 ? -5.301 18.469 11.398 1 91.25 89 PRO A CA 1
ATOM 702 C C . PRO A 1 89 ? -4.527 17.484 10.531 1 91.25 89 PRO A C 1
ATOM 704 O O . PRO A 1 89 ? -3.43 17.062 10.898 1 91.25 89 PRO A O 1
ATOM 707 N N . PHE A 1 90 ? -5 17.203 9.461 1 89.5 90 PHE A N 1
ATOM 708 C CA . PHE A 1 90 ? -4.465 16.188 8.578 1 89.5 90 PHE A CA 1
ATOM 709 C C . PHE A 1 90 ? -3.037 16.516 8.164 1 89.5 90 PHE A C 1
ATOM 711 O O . PHE A 1 90 ? -2.199 15.625 8.023 1 89.5 90 PHE A O 1
ATOM 718 N N . HIS A 1 91 ? -2.775 17.828 7.984 1 92.56 91 HIS A N 1
ATOM 719 C CA . HIS A 1 91 ? -1.455 18.25 7.531 1 92.56 91 HIS A CA 1
ATOM 720 C C . HIS A 1 91 ? -0.686 18.953 8.641 1 92.56 91 HIS A C 1
ATOM 722 O O . HIS A 1 91 ? 0.035 19.922 8.391 1 92.56 91 HIS A O 1
ATOM 728 N N . TYR A 1 92 ? -0.841 18.547 9.852 1 93.69 92 TYR A N 1
ATOM 729 C CA . TYR A 1 92 ? -0.286 19.266 11 1 93.69 92 TYR A CA 1
ATOM 730 C C . TYR A 1 92 ? 1.237 19.25 10.961 1 93.69 92 TYR A C 1
ATOM 732 O O . TYR A 1 92 ? 1.879 20.25 11.289 1 93.69 92 TYR A O 1
ATOM 740 N N . ILE A 1 93 ? 1.833 18.172 10.484 1 94.31 93 ILE A N 1
ATOM 741 C CA . ILE A 1 93 ? 3.289 18.078 10.461 1 94.31 93 ILE A CA 1
ATOM 742 C C . ILE A 1 93 ? 3.85 19.047 9.43 1 94.31 93 ILE A C 1
ATOM 744 O O . ILE A 1 93 ? 4.773 19.812 9.727 1 94.31 93 ILE A O 1
ATOM 748 N N . GLU A 1 94 ? 3.291 19.031 8.305 1 94 94 GLU A N 1
ATOM 749 C CA . GLU A 1 94 ? 3.74 19.906 7.219 1 94 94 GLU A CA 1
ATOM 750 C C . GLU A 1 94 ? 3.598 21.375 7.602 1 94 94 GLU A C 1
ATOM 752 O O . GLU A 1 94 ? 4.523 22.172 7.406 1 94 94 GLU A O 1
ATOM 757 N N . ILE A 1 95 ? 2.457 21.672 8.164 1 95.44 95 ILE A N 1
ATOM 758 C CA . ILE A 1 95 ? 2.145 23.062 8.523 1 95.44 95 ILE A CA 1
ATOM 759 C C . ILE A 1 95 ? 3.07 23.516 9.648 1 95.44 95 ILE A C 1
ATOM 761 O O . ILE A 1 95 ? 3.691 24.578 9.547 1 95.44 95 ILE A O 1
ATOM 765 N N . ALA A 1 96 ? 3.164 22.75 10.695 1 95.12 96 ALA A N 1
ATOM 766 C CA . ALA A 1 96 ? 4.012 23.094 11.828 1 95.12 96 ALA A CA 1
ATOM 767 C C . ALA A 1 96 ? 5.465 23.266 11.398 1 95.12 96 ALA A C 1
ATOM 769 O O . ALA A 1 96 ? 6.129 24.234 11.789 1 95.12 96 ALA A O 1
ATOM 770 N N . THR A 1 97 ? 5.938 22.344 10.578 1 94.81 97 THR A N 1
ATOM 771 C CA . THR A 1 97 ? 7.316 22.391 10.109 1 94.81 97 THR A CA 1
ATOM 772 C C . THR A 1 97 ? 7.57 23.672 9.312 1 94.81 97 THR A C 1
ATOM 774 O O . THR A 1 97 ? 8.539 24.391 9.562 1 94.81 97 THR A O 1
ATOM 777 N N . ALA A 1 98 ? 6.68 23.969 8.43 1 95.56 98 ALA A N 1
ATOM 778 C CA . ALA A 1 98 ? 6.824 25.156 7.586 1 95.56 98 ALA A CA 1
ATOM 779 C C . ALA A 1 98 ? 6.828 26.422 8.422 1 95.56 98 ALA A C 1
ATOM 781 O O . ALA A 1 98 ? 7.68 27.297 8.234 1 95.56 98 ALA A O 1
ATOM 782 N N . LEU A 1 99 ? 5.945 26.516 9.367 1 97.06 99 LEU A N 1
ATOM 783 C CA . LEU A 1 99 ? 5.801 27.719 10.18 1 97.06 99 LEU A CA 1
ATOM 784 C C . LEU A 1 99 ? 6.98 27.875 11.133 1 97.06 99 LEU A C 1
ATOM 786 O O . LEU A 1 99 ? 7.523 28.984 11.281 1 97.06 99 LEU A O 1
ATOM 790 N N . LEU A 1 100 ? 7.375 26.797 11.758 1 96.38 100 LEU A N 1
ATOM 791 C CA . LEU A 1 100 ? 8.453 26.859 12.734 1 96.38 100 LEU A CA 1
ATOM 792 C C . LEU A 1 100 ? 9.789 27.141 12.055 1 96.38 100 LEU A C 1
ATOM 794 O O . LEU A 1 100 ? 10.664 27.781 12.648 1 96.38 100 LEU A O 1
ATOM 798 N N . GLU A 1 101 ? 9.875 26.75 10.789 1 95.5 101 GLU A N 1
ATOM 799 C CA . GLU A 1 101 ? 11.109 26.984 10.047 1 95.5 101 GLU A CA 1
ATOM 800 C C . GLU A 1 101 ? 11.148 28.406 9.469 1 95.5 101 GLU A C 1
ATOM 802 O O . GLU A 1 101 ? 12.188 29.062 9.5 1 95.5 101 GLU A O 1
ATOM 807 N N . SER A 1 102 ? 10.023 28.906 8.969 1 96.38 102 SER A N 1
ATOM 808 C CA . SER A 1 102 ? 10.047 30.125 8.164 1 96.38 102 SER A CA 1
ATOM 809 C C . SER A 1 102 ? 9.422 31.297 8.906 1 96.38 102 SER A C 1
ATOM 811 O O . SER A 1 102 ? 9.602 32.438 8.516 1 96.38 102 SER A O 1
ATOM 813 N N . ALA A 1 103 ? 8.695 31.016 9.992 1 97.44 103 ALA A N 1
ATOM 814 C CA . ALA A 1 103 ? 7.973 32.094 10.672 1 97.44 103 ALA A CA 1
ATOM 815 C C . ALA A 1 103 ? 7.941 31.859 12.18 1 97.44 103 ALA A C 1
ATOM 817 O O . ALA A 1 103 ? 6.91 32.094 12.82 1 97.44 103 ALA A O 1
ATOM 818 N N . SER A 1 104 ? 9.008 31.375 12.719 1 96.12 104 SER A N 1
ATOM 819 C CA . SER A 1 104 ? 9.062 31.062 14.141 1 96.12 104 SER A CA 1
ATOM 820 C C . SER A 1 104 ? 8.844 32.312 14.984 1 96.12 104 SER A C 1
ATOM 822 O O . SER A 1 104 ? 8.312 32.25 16.094 1 96.12 104 SER A O 1
ATOM 824 N N . ASP A 1 105 ? 9.219 33.469 14.469 1 96.69 105 ASP A N 1
ATOM 825 C CA . ASP A 1 105 ? 9.07 34.75 15.195 1 96.69 105 ASP A CA 1
ATOM 826 C C . ASP A 1 105 ? 7.602 35.125 15.32 1 96.69 105 ASP A C 1
ATOM 828 O O . ASP A 1 105 ? 7.25 35.969 16.156 1 96.69 105 ASP A O 1
ATOM 832 N N . ASP A 1 106 ? 6.773 34.5 14.531 1 96.62 106 ASP A N 1
ATOM 833 C CA . ASP A 1 106 ? 5.34 34.781 14.602 1 96.62 106 ASP A CA 1
ATOM 834 C C . ASP A 1 106 ? 4.637 33.781 15.516 1 96.62 106 ASP A C 1
ATOM 836 O O . ASP A 1 106 ? 3.426 33.875 15.734 1 96.62 106 ASP A O 1
ATOM 840 N N . ILE A 1 107 ? 5.328 32.844 16.047 1 95.62 107 ILE A N 1
ATOM 841 C CA . ILE A 1 107 ? 4.754 31.766 16.875 1 95.62 107 ILE A CA 1
ATOM 842 C C . ILE A 1 107 ? 5.156 31.984 18.328 1 95.62 107 ILE A C 1
ATOM 844 O O . ILE A 1 107 ? 6.32 31.781 18.688 1 95.62 107 ILE A O 1
ATOM 848 N N . PRO A 1 108 ? 4.168 32.312 19.094 1 93.62 108 PRO A N 1
ATOM 849 C CA . PRO A 1 108 ? 4.488 32.438 20.516 1 93.62 108 PRO A CA 1
ATOM 850 C C . PRO A 1 108 ? 4.977 31.125 21.125 1 93.62 108 PRO A C 1
ATOM 852 O O . PRO A 1 108 ? 4.418 30.062 20.828 1 93.62 108 PRO A O 1
ATOM 855 N N . HIS A 1 109 ? 6.129 31.125 21.859 1 93.94 109 HIS A N 1
ATOM 856 C CA . HIS A 1 109 ? 6.691 29.969 22.531 1 93.94 109 HIS A CA 1
ATOM 857 C C . HIS A 1 109 ? 7.148 28.906 21.531 1 93.94 109 HIS A C 1
ATOM 859 O O . HIS A 1 109 ? 6.902 27.719 21.719 1 93.94 109 HIS A O 1
ATOM 865 N N . ALA A 1 110 ? 7.703 29.359 20.469 1 95.62 110 ALA A N 1
ATOM 866 C CA . ALA A 1 110 ? 8.094 28.516 19.344 1 95.62 110 ALA A CA 1
ATOM 867 C C . ALA A 1 110 ? 8.953 27.344 19.812 1 95.62 110 ALA A C 1
ATOM 869 O O . ALA A 1 110 ? 8.781 26.219 19.344 1 95.62 110 ALA A O 1
ATOM 870 N N . GLU A 1 111 ? 9.852 27.578 20.672 1 95 111 GLU A N 1
ATOM 871 C CA . GLU A 1 111 ? 10.758 26.531 21.125 1 95 111 GLU A CA 1
ATOM 872 C C . GLU A 1 111 ? 10 25.469 21.922 1 95 111 GLU A C 1
ATOM 874 O O . GLU A 1 111 ? 10.273 24.266 21.766 1 95 111 GLU A O 1
ATOM 879 N N . PHE A 1 112 ? 9.125 25.953 22.75 1 94.69 112 PHE A N 1
ATOM 880 C CA . PHE A 1 112 ? 8.281 25.016 23.484 1 94.69 112 PHE A CA 1
ATOM 881 C C . PHE A 1 112 ? 7.426 24.188 22.547 1 94.69 112 PHE A C 1
ATOM 883 O O . PHE A 1 112 ? 7.309 22.969 22.719 1 94.69 112 PHE A O 1
ATOM 890 N N . ILE A 1 113 ? 6.875 24.875 21.578 1 94.94 113 ILE A N 1
ATOM 891 C CA . ILE A 1 113 ? 6.012 24.219 20.594 1 94.94 113 ILE A CA 1
ATOM 892 C C . ILE A 1 113 ? 6.812 23.172 19.812 1 94.94 113 ILE A C 1
ATOM 894 O O . ILE A 1 113 ? 6.328 22.078 19.562 1 94.94 113 ILE A O 1
ATOM 898 N N . ARG A 1 114 ? 7.973 23.516 19.531 1 95 114 ARG A N 1
ATOM 899 C CA . ARG A 1 114 ? 8.859 22.594 18.828 1 95 114 ARG A CA 1
ATOM 900 C C . ARG A 1 114 ? 9.07 21.328 19.656 1 95 114 ARG A C 1
ATOM 902 O O . ARG A 1 114 ? 9.031 20.219 19.109 1 95 114 ARG A O 1
ATOM 909 N N . GLN A 1 115 ? 9.312 21.516 20.844 1 95.56 115 GLN A N 1
ATOM 910 C CA . GLN A 1 115 ? 9.562 20.391 21.734 1 95.56 115 GLN A CA 1
ATOM 911 C C . GLN A 1 115 ? 8.336 19.484 21.844 1 95.56 115 GLN A C 1
ATOM 913 O O . GLN A 1 115 ? 8.445 18.266 21.766 1 95.56 115 GLN A O 1
ATOM 918 N N . VAL A 1 116 ? 7.25 20.125 22.062 1 94.69 116 VAL A N 1
ATOM 919 C CA . VAL A 1 116 ? 6.012 19.375 22.219 1 94.69 116 VAL A CA 1
ATOM 920 C C . VAL A 1 116 ? 5.723 18.594 20.938 1 94.69 116 VAL A C 1
ATOM 922 O O . VAL A 1 116 ? 5.336 17.422 20.984 1 94.69 116 VAL A O 1
ATOM 925 N N . PHE A 1 117 ? 5.938 19.234 19.875 1 93.25 117 PHE A N 1
ATOM 926 C CA . PHE A 1 117 ? 5.715 18.609 18.578 1 93.25 117 PHE A CA 1
ATOM 927 C C . PHE A 1 117 ? 6.629 17.406 18.391 1 93.25 117 PHE A C 1
ATOM 929 O O . PHE A 1 117 ? 6.195 16.359 17.906 1 93.25 117 PHE A O 1
ATOM 936 N N . CYS A 1 118 ? 7.801 17.562 18.781 1 94.31 118 CYS A N 1
ATOM 937 C CA . CYS A 1 118 ? 8.758 16.469 18.703 1 94.31 118 CYS A CA 1
ATOM 938 C C . CYS A 1 118 ? 8.305 15.273 19.531 1 94.31 118 CYS A C 1
ATOM 940 O O . CYS A 1 118 ? 8.328 14.133 19.078 1 94.31 118 CYS A O 1
ATOM 942 N N . ASP A 1 119 ? 7.887 15.594 20.703 1 95.81 119 ASP A N 1
ATOM 943 C CA . ASP A 1 119 ? 7.422 14.547 21.609 1 95.81 119 ASP A CA 1
ATOM 944 C C . ASP A 1 119 ? 6.168 13.867 21.047 1 95.81 119 ASP A C 1
ATOM 946 O O . ASP A 1 119 ? 6.055 12.641 21.078 1 95.81 119 ASP A O 1
ATOM 950 N N . LEU A 1 120 ? 5.281 14.656 20.578 1 95.12 120 LEU A N 1
ATOM 951 C CA . LEU A 1 120 ? 4.027 14.148 20.031 1 95.12 120 LEU A CA 1
ATOM 952 C C . LEU A 1 120 ? 4.289 13.234 18.844 1 95.12 120 LEU A C 1
ATOM 954 O O . LEU A 1 120 ? 3.719 12.141 18.75 1 95.12 120 LEU A O 1
ATOM 958 N N . LYS A 1 121 ? 5.105 13.688 17.984 1 93.44 121 LYS A N 1
ATOM 959 C CA . LYS A 1 121 ? 5.484 12.891 16.812 1 93.44 121 LYS A CA 1
ATOM 960 C C . LYS A 1 121 ? 6.051 11.539 17.234 1 93.44 121 LYS A C 1
ATOM 962 O O . LYS A 1 121 ? 5.707 10.508 16.641 1 93.44 121 LYS A O 1
ATOM 967 N N . GLU A 1 122 ? 6.879 11.555 18.219 1 94.69 122 GLU A N 1
ATOM 968 C CA . GLU A 1 122 ? 7.52 10.328 18.703 1 94.69 122 GLU A CA 1
ATOM 969 C C . GLU A 1 122 ? 6.488 9.344 19.25 1 94.69 122 GLU A C 1
ATOM 971 O O . GLU A 1 122 ? 6.551 8.148 18.953 1 94.69 122 GLU A O 1
ATOM 976 N N . ILE A 1 123 ? 5.645 9.836 20.016 1 95.44 123 ILE A N 1
ATOM 977 C CA . ILE A 1 123 ? 4.605 8.992 20.594 1 95.44 123 ILE A CA 1
ATOM 978 C C . ILE A 1 123 ? 3.74 8.398 19.484 1 95.44 123 ILE A C 1
ATOM 980 O O . ILE A 1 123 ? 3.438 7.203 19.5 1 95.44 123 ILE A O 1
ATOM 984 N N . ARG A 1 124 ? 3.346 9.18 18.516 1 93.62 124 ARG A N 1
ATOM 985 C CA . ARG A 1 124 ? 2.48 8.719 17.438 1 93.62 124 ARG A CA 1
ATOM 986 C C . ARG A 1 124 ? 3.203 7.715 16.547 1 93.62 124 ARG A C 1
ATOM 988 O O . ARG A 1 124 ? 2.605 6.73 16.109 1 93.62 124 ARG A O 1
ATOM 995 N N . GLU A 1 125 ? 4.48 7.969 16.359 1 91.12 125 GLU A N 1
ATOM 996 C CA . GLU A 1 125 ? 5.273 7.004 15.609 1 91.12 125 GLU A CA 1
ATOM 997 C C . GLU A 1 125 ? 5.328 5.652 16.312 1 91.12 125 GLU A C 1
ATOM 999 O O . GLU A 1 125 ? 5.266 4.605 15.672 1 91.12 125 GLU A O 1
ATOM 1004 N N . THR A 1 126 ? 5.531 5.727 17.641 1 90.56 126 THR A N 1
ATOM 1005 C CA . THR A 1 126 ? 5.562 4.504 18.438 1 90.56 126 THR A CA 1
ATOM 1006 C C . THR A 1 126 ? 4.238 3.754 18.328 1 90.56 126 THR A C 1
ATOM 1008 O O . THR A 1 126 ? 4.219 2.533 18.172 1 90.56 126 THR A O 1
ATOM 1011 N N . LYS A 1 127 ? 3.125 4.449 18.406 1 88.5 127 LYS A N 1
ATOM 1012 C CA . LYS A 1 127 ? 1.8 3.855 18.266 1 88.5 127 LYS A CA 1
ATOM 1013 C C . LYS A 1 127 ? 1.636 3.215 16.891 1 88.5 127 LYS A C 1
ATOM 1015 O O . LYS A 1 127 ? 1.097 2.113 16.766 1 88.5 127 LYS A O 1
ATOM 1020 N N . ILE A 1 128 ? 2.039 3.91 15.852 1 85.94 128 ILE A N 1
ATOM 1021 C CA . ILE A 1 128 ? 1.951 3.414 14.484 1 85.94 128 ILE A CA 1
ATOM 1022 C C . ILE A 1 128 ? 2.766 2.129 14.352 1 85.94 128 ILE A C 1
ATOM 1024 O O . ILE A 1 128 ? 2.291 1.144 13.781 1 85.94 128 ILE A O 1
ATOM 1028 N N . ARG A 1 129 ? 3.975 2.135 14.898 1 83.5 129 ARG A N 1
ATOM 1029 C CA . ARG A 1 129 ? 4.844 0.964 14.844 1 83.5 129 ARG A CA 1
ATOM 1030 C C . ARG A 1 129 ? 4.211 -0.225 15.562 1 83.5 129 ARG A C 1
ATOM 1032 O O . ARG A 1 129 ? 4.266 -1.354 15.062 1 83.5 129 ARG A O 1
ATOM 1039 N N . ALA A 1 130 ? 3.688 0.077 16.672 1 80.56 130 ALA A N 1
ATOM 1040 C CA . ALA A 1 130 ? 3.021 -0.977 17.438 1 80.56 130 ALA A CA 1
ATOM 1041 C C . ALA A 1 130 ? 1.844 -1.557 16.656 1 80.56 130 ALA A C 1
ATOM 1043 O O . ALA A 1 130 ? 1.641 -2.773 16.641 1 80.56 130 ALA A O 1
ATOM 1044 N N . GLY A 1 131 ? 1.071 -0.68 16.031 1 74.81 131 GLY A N 1
ATOM 1045 C CA . GLY A 1 131 ? -0.046 -1.118 15.203 1 74.81 131 GLY A CA 1
ATOM 1046 C C . GLY A 1 131 ? 0.383 -1.928 13.992 1 74.81 131 GLY A C 1
ATOM 1047 O O . GLY A 1 131 ? -0.258 -2.922 13.648 1 74.81 131 GLY A O 1
ATOM 1048 N N . MET A 1 132 ? 1.501 -1.55 13.391 1 73.5 132 MET A N 1
ATOM 1049 C CA . MET A 1 132 ? 2.018 -2.236 12.211 1 73.5 132 MET A CA 1
ATOM 1050 C C . MET A 1 132 ? 2.619 -3.588 12.586 1 73.5 132 MET A C 1
ATOM 1052 O O . MET A 1 132 ? 2.553 -4.539 11.805 1 73.5 132 MET A O 1
ATOM 1056 N N . GLY A 1 133 ? 3.393 -3.594 13.648 1 67.31 133 GLY A N 1
ATOM 1057 C CA . GLY A 1 133 ? 3.941 -4.852 14.125 1 67.31 133 GLY A CA 1
ATOM 1058 C C . GLY A 1 133 ? 2.896 -5.945 14.258 1 67.31 133 GLY A C 1
ATOM 1059 O O . GLY A 1 133 ? 3.164 -7.109 13.953 1 67.31 133 GLY A O 1
ATOM 1060 N N . ALA A 1 134 ? 1.758 -5.488 14.625 1 62.44 134 ALA A N 1
ATOM 1061 C CA . ALA A 1 134 ? 0.665 -6.449 14.742 1 62.44 134 ALA A CA 1
ATOM 1062 C C . ALA A 1 134 ? 0.25 -6.98 13.375 1 62.44 134 ALA A C 1
ATOM 1064 O O . ALA A 1 134 ? -0.265 -8.094 13.266 1 62.44 134 ALA A O 1
ATOM 1065 N N . LEU A 1 135 ? 0.552 -6.152 12.367 1 59.28 135 LEU A N 1
ATOM 1066 C CA . LEU A 1 135 ? 0.234 -6.539 10.992 1 59.28 135 LEU A CA 1
ATOM 1067 C C . LEU A 1 135 ? 1.361 -7.363 10.383 1 59.28 135 LEU A C 1
ATOM 1069 O O . LEU A 1 135 ? 1.179 -8 9.344 1 59.28 135 LEU A O 1
ATOM 1073 N N . ASP A 1 136 ? 2.537 -7.168 10.922 1 54.81 136 ASP A N 1
ATOM 1074 C CA . ASP A 1 136 ? 3.701 -7.848 10.367 1 54.81 136 ASP A CA 1
ATOM 1075 C C . ASP A 1 136 ? 3.379 -9.305 10.031 1 54.81 136 ASP A C 1
ATOM 1077 O O . ASP A 1 136 ? 2.51 -9.914 10.664 1 54.81 136 ASP A O 1
ATOM 1081 N N . GLY A 1 137 ? 3.723 -9.648 8.703 1 53.25 137 GLY A N 1
ATOM 1082 C CA . GLY A 1 137 ? 3.637 -10.953 8.07 1 53.25 137 GLY A CA 1
ATOM 1083 C C . GLY A 1 137 ? 3.514 -12.094 9.062 1 53.25 137 GLY A C 1
ATOM 1084 O O . GLY A 1 137 ? 2.824 -13.078 8.805 1 53.25 137 GLY A O 1
ATOM 1085 N N . GLN A 1 138 ? 4.215 -11.898 10.234 1 53.31 138 GLN A N 1
ATOM 1086 C CA . GLN A 1 138 ? 4.121 -13 11.18 1 53.31 138 GLN A CA 1
ATOM 1087 C C . GLN A 1 138 ? 2.691 -13.172 11.688 1 53.31 138 GLN A C 1
ATOM 1089 O O . GLN A 1 138 ? 2.236 -14.297 11.906 1 53.31 138 GLN A O 1
ATOM 1094 N N . TYR A 1 139 ? 2.068 -12.07 11.797 1 52.38 139 TYR A N 1
ATOM 1095 C CA . TYR A 1 139 ? 0.686 -12.203 12.242 1 52.38 139 TYR A CA 1
ATOM 1096 C C . TYR A 1 139 ? -0.248 -12.453 11.062 1 52.38 139 TYR A C 1
ATOM 1098 O O . TYR A 1 139 ? -1.24 -13.172 11.195 1 52.38 139 TYR A O 1
ATOM 1106 N N . LEU A 1 140 ? 0.221 -11.797 9.961 1 55.56 140 LEU A N 1
ATOM 1107 C CA . LEU A 1 140 ? -0.58 -12.148 8.789 1 55.56 140 LEU A CA 1
ATOM 1108 C C . LEU A 1 140 ? -0.036 -13.414 8.125 1 55.56 140 LEU A C 1
ATOM 1110 O O . LEU A 1 140 ? 1.128 -13.453 7.719 1 55.56 140 LEU A O 1
ATOM 1114 N N . GLN A 1 141 ? -0.128 -14.422 8.852 1 63.88 141 GLN A N 1
ATOM 1115 C CA . GLN A 1 141 ? 0.254 -15.695 8.258 1 63.88 141 GLN A CA 1
ATOM 1116 C C . GLN A 1 141 ? 0.383 -15.586 6.746 1 63.88 141 GLN A C 1
ATOM 1118 O O . GLN A 1 141 ? -0.313 -16.281 6.004 1 63.88 141 GLN A O 1
ATOM 1123 N N . MET A 1 142 ? 1.121 -14.547 6.277 1 72.94 142 MET A N 1
ATOM 1124 C CA . MET A 1 142 ? 1.224 -14.219 4.859 1 72.94 142 MET A CA 1
ATOM 1125 C C . MET A 1 142 ? 2.174 -15.18 4.148 1 72.94 142 MET A C 1
ATOM 1127 O O . MET A 1 142 ? 2.484 -14.992 2.969 1 72.94 142 MET A O 1
ATOM 1131 N N . ASN A 1 143 ? 2.426 -16.188 4.902 1 78.25 143 ASN A N 1
ATOM 1132 C CA . ASN A 1 143 ? 3.25 -17.219 4.273 1 78.25 143 ASN A CA 1
ATOM 1133 C C . ASN A 1 143 ? 2.486 -17.953 3.176 1 78.25 143 ASN A C 1
ATOM 1135 O O . ASN A 1 143 ? 1.296 -18.234 3.324 1 78.25 143 ASN A O 1
ATOM 1139 N N . HIS A 1 144 ? 3.158 -18.109 2.035 1 86.38 144 HIS A N 1
ATOM 1140 C CA . HIS A 1 144 ? 2.658 -18.922 0.931 1 86.38 144 HIS A CA 1
ATOM 1141 C C . HIS A 1 144 ? 1.576 -18.188 0.15 1 86.38 144 HIS A C 1
ATOM 1143 O O . HIS A 1 144 ? 0.714 -18.812 -0.469 1 86.38 144 HIS A O 1
ATOM 1149 N N . LEU A 1 145 ? 1.636 -16.812 0.321 1 87.75 145 LEU A N 1
ATOM 1150 C CA . LEU A 1 145 ? 0.762 -16.031 -0.539 1 87.75 145 LEU A CA 1
ATOM 1151 C C . LEU A 1 145 ? 1.275 -16.016 -1.975 1 87.75 145 LEU A C 1
ATOM 1153 O O . LEU A 1 145 ? 2.484 -15.938 -2.205 1 87.75 145 LEU A O 1
ATOM 1157 N N . GLY A 1 146 ? 0.374 -16.094 -2.844 1 89.19 146 GLY A N 1
ATOM 1158 C CA . GLY A 1 146 ? 0.726 -15.977 -4.25 1 89.19 146 GLY A CA 1
ATOM 1159 C C . GLY A 1 146 ? 0.827 -14.539 -4.719 1 89.19 146 GLY A C 1
ATOM 1160 O O . GLY A 1 146 ? 0.472 -13.609 -3.98 1 89.19 146 GLY A O 1
ATOM 1161 N N . SER A 1 147 ? 1.288 -14.398 -5.945 1 88.25 147 SER A N 1
ATOM 1162 C CA . SER A 1 147 ? 1.527 -13.078 -6.516 1 88.25 147 SER A CA 1
ATOM 1163 C C . SER A 1 147 ? 0.227 -12.289 -6.66 1 88.25 147 SER A C 1
ATOM 1165 O O . SER A 1 147 ? 0.152 -11.125 -6.262 1 88.25 147 SER A O 1
ATOM 1167 N N . VAL A 1 148 ? -0.78 -12.938 -7.207 1 89.62 148 VAL A N 1
ATOM 1168 C CA . VAL A 1 14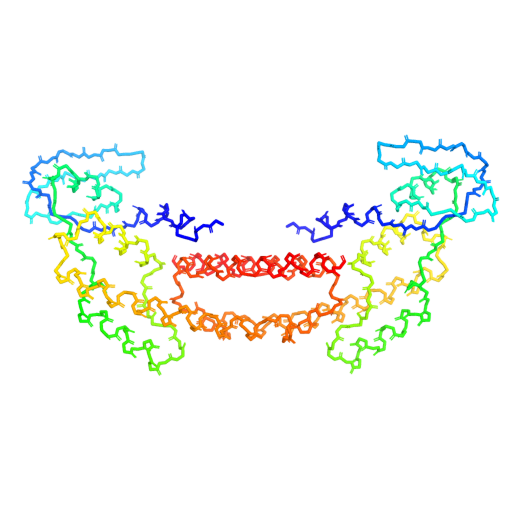8 ? -2.066 -12.289 -7.438 1 89.62 148 VAL A CA 1
ATOM 1169 C C . VAL A 1 148 ? -2.705 -11.922 -6.098 1 89.62 148 VAL A C 1
ATOM 1171 O O . VAL A 1 148 ? -3.297 -10.844 -5.961 1 89.62 148 VAL A O 1
ATOM 1174 N N . GLU A 1 149 ? -2.609 -12.844 -5.172 1 88.62 149 GLU A N 1
ATOM 1175 C CA . GLU A 1 149 ? -3.15 -12.617 -3.836 1 88.62 149 GLU A CA 1
ATOM 1176 C C . GLU A 1 149 ? -2.482 -11.422 -3.166 1 88.62 149 GLU A C 1
ATOM 1178 O O . GLU A 1 149 ? -3.158 -10.578 -2.576 1 88.62 149 GLU A O 1
ATOM 1183 N N . LEU A 1 150 ? -1.224 -11.375 -3.268 1 84.19 150 LEU A N 1
ATOM 1184 C CA . LEU A 1 150 ? -0.46 -10.258 -2.727 1 84.19 150 LEU A CA 1
ATOM 1185 C C . LEU A 1 150 ? -0.904 -8.945 -3.357 1 84.19 150 LEU A C 1
ATOM 1187 O O . LEU A 1 150 ? -1.066 -7.938 -2.658 1 84.19 150 LEU A O 1
ATOM 1191 N N . GLU A 1 151 ? -1.07 -8.992 -4.684 1 84.12 151 GLU A N 1
ATOM 1192 C CA . GLU A 1 151 ? -1.504 -7.785 -5.387 1 84.12 151 GLU A CA 1
ATOM 1193 C C . GLU A 1 151 ? -2.893 -7.348 -4.93 1 84.12 151 GLU A C 1
ATOM 1195 O O . GLU A 1 151 ? -3.164 -6.152 -4.809 1 84.12 151 GLU A O 1
ATOM 1200 N N . THR A 1 152 ? -3.736 -8.242 -4.715 1 85.12 152 THR A N 1
ATOM 1201 C CA . THR A 1 152 ? -5.086 -7.957 -4.242 1 85.12 152 THR A CA 1
ATOM 1202 C C . THR A 1 152 ? -5.051 -7.27 -2.879 1 85.12 152 THR A C 1
ATOM 1204 O O . THR A 1 152 ? -5.758 -6.289 -2.652 1 85.12 152 THR A O 1
ATOM 1207 N N . ILE A 1 153 ? -4.254 -7.805 -2.004 1 80.88 153 ILE A N 1
ATOM 1208 C CA . ILE A 1 153 ? -4.094 -7.219 -0.679 1 80.88 153 ILE A CA 1
ATOM 1209 C C . ILE A 1 153 ? -3.557 -5.797 -0.805 1 80.88 153 ILE A C 1
ATOM 1211 O O . ILE A 1 153 ? -4.078 -4.871 -0.178 1 80.88 153 ILE A O 1
ATOM 1215 N N . ARG A 1 154 ? -2.582 -5.641 -1.619 1 78.88 154 ARG A N 1
ATOM 1216 C CA . ARG A 1 154 ? -1.96 -4.34 -1.827 1 78.88 154 ARG A CA 1
ATOM 1217 C C . ARG A 1 154 ? -2.975 -3.324 -2.342 1 78.88 154 ARG A C 1
ATOM 1219 O O . ARG A 1 154 ? -3.037 -2.195 -1.849 1 78.88 154 ARG A O 1
ATOM 1226 N N . SER A 1 155 ? -3.678 -3.756 -3.311 1 81.25 155 SER A N 1
ATOM 1227 C CA . SER A 1 155 ? -4.676 -2.869 -3.898 1 81.25 155 SER A CA 1
ATOM 1228 C C . SER A 1 155 ? -5.73 -2.465 -2.871 1 81.25 155 SER A C 1
ATOM 1230 O O . SER A 1 155 ? -6.152 -1.309 -2.83 1 81.25 155 SER A O 1
ATOM 1232 N N . THR A 1 156 ? -6.184 -3.408 -2.094 1 78.12 156 THR A N 1
ATOM 1233 C CA . THR A 1 156 ? -7.18 -3.139 -1.062 1 78.12 156 THR A CA 1
ATOM 1234 C C . THR A 1 156 ? -6.656 -2.117 -0.057 1 78.12 156 THR A C 1
ATOM 1236 O O . THR A 1 156 ? -7.367 -1.179 0.308 1 78.12 156 THR A O 1
ATOM 1239 N N . PHE A 1 157 ? -5.453 -2.205 0.291 1 75.5 157 PHE A N 1
ATOM 1240 C CA . PHE A 1 157 ? -4.832 -1.271 1.222 1 75.5 157 PHE A CA 1
ATOM 1241 C C . PHE A 1 157 ? -4.699 0.111 0.594 1 75.5 157 PHE A C 1
ATOM 1243 O O . PHE A 1 157 ? -4.941 1.125 1.251 1 75.5 157 PHE A O 1
ATOM 1250 N N . SER A 1 158 ? -4.27 0.068 -0.589 1 73.69 158 SER A N 1
ATOM 1251 C CA . SER A 1 158 ? -4.125 1.341 -1.288 1 73.69 158 SER A CA 1
ATOM 1252 C C . SER A 1 158 ? -5.453 2.086 -1.36 1 73.69 158 SER A C 1
ATOM 1254 O O . SER A 1 158 ? -5.5 3.303 -1.164 1 73.69 158 SER A O 1
ATOM 1256 N N . THR A 1 159 ? -6.477 1.373 -1.652 1 74.56 159 THR A N 1
ATOM 1257 C CA . THR A 1 159 ? -7.809 1.971 -1.72 1 74.56 159 THR A CA 1
ATOM 1258 C C . THR A 1 159 ? -8.242 2.477 -0.348 1 74.56 159 THR A C 1
ATOM 1260 O O . THR A 1 159 ? -8.789 3.576 -0.231 1 74.56 159 THR A O 1
ATOM 1263 N N . ALA A 1 160 ? -8 1.68 0.65 1 71.38 160 ALA A N 1
ATOM 1264 C CA . ALA A 1 160 ? -8.336 2.07 2.018 1 71.38 160 ALA A CA 1
ATOM 1265 C C . ALA A 1 160 ? -7.598 3.342 2.422 1 71.38 160 ALA A C 1
ATOM 1267 O O . ALA A 1 160 ? -8.18 4.238 3.035 1 71.38 160 ALA A O 1
ATOM 1268 N N . PHE A 1 161 ? -6.395 3.41 1.961 1 71.38 161 PHE A N 1
ATOM 1269 C CA . PHE A 1 161 ? -5.586 4.582 2.287 1 71.38 161 PHE A CA 1
ATOM 1270 C C . PHE A 1 161 ? -6.09 5.809 1.542 1 71.38 161 PHE A C 1
ATOM 1272 O O . PHE A 1 161 ? -6.121 6.91 2.098 1 71.38 161 PHE A O 1
ATOM 1279 N N . ASN A 1 162 ? -6.492 5.578 0.414 1 70.38 162 ASN A N 1
ATOM 1280 C CA . ASN A 1 162 ? -7.012 6.691 -0.372 1 70.38 162 ASN A CA 1
ATOM 1281 C C . ASN A 1 162 ? -8.312 7.23 0.213 1 70.38 162 ASN A C 1
ATOM 1283 O O . ASN A 1 162 ? -8.562 8.438 0.176 1 70.38 162 ASN A O 1
ATOM 1287 N N . THR A 1 163 ? -9.062 6.441 0.73 1 71 163 THR A N 1
ATOM 1288 C CA . THR A 1 163 ? -10.312 6.844 1.356 1 71 163 THR A CA 1
ATOM 1289 C C . THR A 1 163 ? -10.047 7.656 2.621 1 71 163 THR A C 1
ATOM 1291 O O . THR A 1 163 ? -10.742 8.633 2.895 1 71 163 THR A O 1
ATOM 1294 N N . LEU A 1 164 ? -9.094 7.207 3.307 1 66.88 164 LEU A N 1
ATOM 1295 C CA . LEU A 1 164 ? -8.727 7.938 4.512 1 66.88 164 LEU A CA 1
ATOM 1296 C C . LEU A 1 164 ? -8.227 9.336 4.168 1 66.88 164 LEU A C 1
ATOM 1298 O O . LEU A 1 164 ? -8.516 10.297 4.891 1 66.88 164 LEU A O 1
ATOM 1302 N N . ARG A 1 165 ? -7.57 9.469 3.057 1 65.25 165 ARG A N 1
ATOM 1303 C CA . ARG A 1 165 ? -7.074 10.766 2.607 1 65.25 165 ARG A CA 1
ATOM 1304 C C . ARG A 1 165 ? -8.227 11.695 2.246 1 65.25 165 ARG A C 1
ATOM 1306 O O . ARG A 1 165 ? -8.141 12.914 2.449 1 65.25 165 ARG A O 1
ATOM 1313 N N . GLY A 1 166 ? -9.219 11.07 1.527 1 59.66 166 GLY A N 1
ATOM 1314 C CA . GLY A 1 166 ? -10.367 11.859 1.108 1 59.66 166 GLY A CA 1
ATOM 1315 C C . GLY A 1 166 ? -11.211 12.344 2.27 1 59.66 166 GLY A C 1
ATOM 1316 O O . GLY A 1 166 ? -11.938 13.336 2.148 1 59.66 166 GLY A O 1
ATOM 1317 N N . PHE A 1 167 ? -11.344 11.594 3.242 1 52.25 167 PHE A N 1
ATOM 1318 C CA . PHE A 1 167 ? -12.133 12.016 4.391 1 52.25 167 PHE A CA 1
ATOM 1319 C C . PHE A 1 167 ? -11.359 13 5.254 1 52.25 167 PHE A C 1
ATOM 1321 O O . PHE A 1 167 ? -11.891 13.539 6.227 1 52.25 167 PHE A O 1
ATOM 1328 N N . SER A 1 168 ? -10.18 13.125 4.879 1 47.97 168 SER A N 1
ATOM 1329 C CA . SER A 1 168 ? -9.508 14.164 5.656 1 47.97 168 SER A CA 1
ATOM 1330 C C . SER A 1 168 ? -9.508 15.5 4.922 1 47.97 168 SER A C 1
ATOM 1332 O O . SER A 1 168 ? -9.555 15.539 3.689 1 47.97 168 SER A O 1
ATOM 1334 N N . MET B 1 1 ? -6.773 -1.999 -11.32 1 49.69 1 MET B N 1
ATOM 1335 C CA . MET B 1 1 ? -6.125 -2.854 -12.312 1 49.69 1 MET B CA 1
ATOM 1336 C C . MET B 1 1 ? -6.18 -4.316 -11.883 1 49.69 1 MET B C 1
ATOM 1338 O O . MET B 1 1 ? -6.152 -4.621 -10.695 1 49.69 1 MET B O 1
ATOM 1342 N N . ASP B 1 2 ? -6.609 -5.301 -12.695 1 74.06 2 ASP B N 1
ATOM 1343 C CA . ASP B 1 2 ? -6.766 -6.742 -12.516 1 74.06 2 ASP B CA 1
ATOM 1344 C C . ASP B 1 2 ? -5.477 -7.371 -11.984 1 74.06 2 ASP B C 1
ATOM 1346 O O . ASP B 1 2 ? -4.418 -7.246 -12.609 1 74.06 2 ASP B O 1
ATOM 1350 N N . ALA B 1 3 ? -5.363 -7.711 -10.766 1 77.56 3 ALA B N 1
ATOM 1351 C CA . ALA B 1 3 ? -4.227 -8.312 -10.078 1 77.56 3 ALA B CA 1
ATOM 1352 C C . ALA B 1 3 ? -3.572 -9.391 -10.938 1 77.56 3 ALA B C 1
ATOM 1354 O O . ALA B 1 3 ? -2.357 -9.594 -10.867 1 77.56 3 ALA B O 1
ATOM 1355 N N . LEU B 1 4 ? -4.312 -9.945 -11.75 1 77.19 4 LEU B N 1
ATOM 1356 C CA . LEU B 1 4 ? -3.785 -10.992 -12.617 1 77.19 4 LEU B CA 1
ATOM 1357 C C . LEU B 1 4 ? -2.92 -10.406 -13.719 1 77.19 4 LEU B C 1
ATOM 1359 O O . LEU B 1 4 ? -1.878 -10.969 -14.07 1 77.19 4 LEU B O 1
ATOM 1363 N N . VAL B 1 5 ? -3.311 -9.25 -14.242 1 72.56 5 VAL B N 1
ATOM 1364 C CA . VAL B 1 5 ? -2.605 -8.641 -15.367 1 72.56 5 VAL 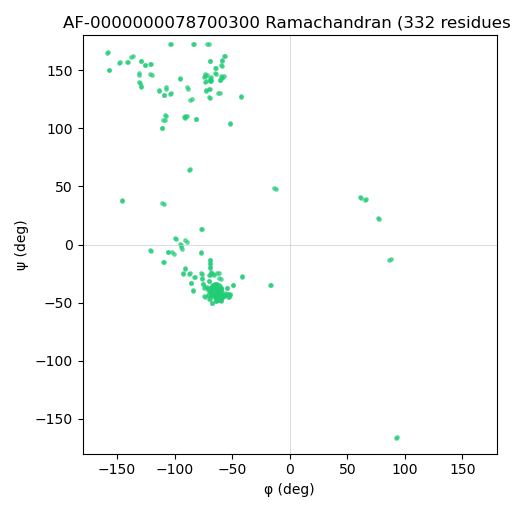B CA 1
ATOM 1365 C C . VAL B 1 5 ? -1.24 -8.133 -14.906 1 72.56 5 VAL B C 1
ATOM 1367 O O . VAL B 1 5 ? -0.248 -8.258 -15.625 1 72.56 5 VAL B O 1
ATOM 1370 N N . THR B 1 6 ? -1.182 -7.738 -13.703 1 70.06 6 THR B N 1
ATOM 1371 C CA . THR B 1 6 ? 0.042 -7.156 -13.164 1 70.06 6 THR B CA 1
ATOM 1372 C C . THR B 1 6 ? 1.063 -8.25 -12.852 1 70.06 6 THR B C 1
ATOM 1374 O O . THR B 1 6 ? 2.271 -8.016 -12.953 1 70.06 6 THR B O 1
ATOM 1377 N N . SER B 1 7 ? 0.601 -9.391 -12.625 1 76.12 7 SER B N 1
ATOM 1378 C CA . SER B 1 7 ? 1.482 -10.461 -12.172 1 76.12 7 SER B CA 1
ATOM 1379 C C . SER B 1 7 ? 1.765 -11.461 -13.281 1 76.12 7 SER B C 1
ATOM 1381 O O . SER B 1 7 ? 2.684 -12.281 -13.172 1 76.12 7 SER B O 1
ATOM 1383 N N . GLU B 1 8 ? 1.145 -11.312 -14.305 1 78.44 8 GLU B N 1
ATOM 1384 C CA . GLU B 1 8 ? 1.195 -12.312 -15.375 1 78.44 8 GLU B CA 1
ATOM 1385 C C . GLU B 1 8 ? 2.555 -12.312 -16.062 1 78.44 8 GLU B C 1
ATOM 1387 O O . GLU B 1 8 ? 3.068 -13.367 -16.438 1 78.44 8 GLU B O 1
ATOM 1392 N N . PHE B 1 9 ? 3.1 -11.203 -16.25 1 75.94 9 PHE B N 1
ATOM 1393 C CA . PHE B 1 9 ? 4.344 -11.078 -17 1 75.94 9 PHE B CA 1
ATOM 1394 C C . PHE B 1 9 ? 5.457 -11.883 -16.328 1 75.94 9 PHE B C 1
ATOM 1396 O O . PHE B 1 9 ? 6.195 -12.602 -17 1 75.94 9 PHE B O 1
ATOM 1403 N N . LEU B 1 10 ? 5.441 -11.867 -15.086 1 77.56 10 LEU B N 1
ATOM 1404 C CA . LEU B 1 10 ? 6.5 -12.57 -14.359 1 77.56 10 LEU B CA 1
ATOM 1405 C C . LEU B 1 10 ? 6.277 -14.078 -14.398 1 77.56 10 LEU B C 1
ATOM 1407 O O . LEU B 1 10 ? 7.238 -14.844 -14.516 1 77.56 10 LEU B O 1
ATOM 1411 N N . ALA B 1 11 ? 5.078 -14.414 -14.383 1 88.38 11 ALA B N 1
ATOM 1412 C CA . ALA B 1 11 ? 4.738 -15.836 -14.406 1 88.38 11 ALA B CA 1
ATOM 1413 C C . ALA B 1 11 ? 5.148 -16.484 -15.727 1 88.38 11 ALA B C 1
ATOM 1415 O O . ALA B 1 11 ? 5.469 -17.672 -15.773 1 88.38 11 ALA B O 1
ATOM 1416 N N . GLU B 1 12 ? 5.219 -15.703 -16.75 1 89.56 12 GLU B N 1
ATOM 1417 C CA . GLU B 1 12 ? 5.531 -16.203 -18.094 1 89.56 12 GLU B CA 1
ATOM 1418 C C . GLU B 1 12 ? 6.98 -16.672 -18.188 1 89.56 12 GLU B C 1
ATOM 1420 O O . GLU B 1 12 ? 7.32 -17.5 -19.031 1 89.56 12 GLU B O 1
ATOM 1425 N N . ASN B 1 13 ? 7.77 -16.219 -17.297 1 89.69 13 ASN B N 1
ATOM 1426 C CA . ASN B 1 13 ? 9.188 -16.578 -17.328 1 89.69 13 ASN B CA 1
ATOM 1427 C C . ASN B 1 13 ? 9.477 -17.797 -16.438 1 89.69 13 ASN B C 1
ATOM 1429 O O . ASN B 1 13 ? 10.609 -18.266 -16.391 1 89.69 13 ASN B O 1
ATOM 1433 N N . GLU B 1 14 ? 8.492 -18.281 -15.828 1 92.69 14 GLU B N 1
ATOM 1434 C CA . GLU B 1 14 ? 8.68 -19.469 -15 1 92.69 14 GLU B CA 1
ATOM 1435 C C . GLU B 1 14 ? 8.977 -20.688 -15.859 1 92.69 14 GLU B C 1
ATOM 1437 O O . GLU B 1 14 ? 8.383 -20.875 -16.922 1 92.69 14 GLU B O 1
ATOM 1442 N N . PRO B 1 15 ? 9.852 -21.5 -15.383 1 95.12 15 PRO B N 1
ATOM 1443 C CA . PRO B 1 15 ? 10.195 -22.688 -16.156 1 95.12 15 PRO B CA 1
ATOM 1444 C C . PRO B 1 15 ? 9.094 -23.75 -16.109 1 95.12 15 PRO B C 1
ATOM 1446 O O . PRO B 1 15 ? 8.43 -23.922 -15.086 1 95.12 15 PRO B O 1
ATOM 1449 N N . ILE B 1 16 ? 8.961 -24.422 -17.25 1 97.12 16 ILE B N 1
ATOM 1450 C CA . ILE B 1 16 ? 8.039 -25.547 -17.375 1 97.12 16 ILE B CA 1
ATOM 1451 C C . ILE B 1 16 ? 8.602 -26.562 -18.359 1 97.12 16 ILE B C 1
ATOM 1453 O O . ILE B 1 16 ? 9.398 -26.219 -19.234 1 97.12 16 ILE B O 1
ATOM 1457 N N . PHE B 1 17 ? 8.156 -27.766 -18.219 1 97.31 17 PHE B N 1
ATOM 1458 C CA . PHE B 1 17 ? 8.656 -28.812 -19.094 1 97.31 17 PHE B CA 1
ATOM 1459 C C . PHE B 1 17 ? 7.723 -29.016 -20.281 1 97.31 17 PHE B C 1
ATOM 1461 O O . PHE B 1 17 ? 6.5 -28.953 -20.141 1 97.31 17 PHE B O 1
ATOM 1468 N N . ILE B 1 18 ? 8.344 -29.266 -21.406 1 97.94 18 ILE B N 1
ATOM 1469 C CA . ILE B 1 18 ? 7.578 -29.625 -22.594 1 97.94 18 ILE B CA 1
ATOM 1470 C C . ILE B 1 18 ? 8.133 -30.891 -23.219 1 97.94 18 ILE B C 1
ATOM 1472 O O . ILE B 1 18 ? 9.258 -31.312 -22.906 1 97.94 18 ILE B O 1
ATOM 1476 N N . LEU B 1 19 ? 7.262 -31.516 -23.984 1 97.88 19 LEU B N 1
ATOM 1477 C CA . LEU B 1 19 ? 7.652 -32.625 -24.859 1 97.88 19 LEU B CA 1
ATOM 1478 C C . LEU B 1 19 ? 7.551 -32.219 -26.328 1 97.88 19 LEU B C 1
ATOM 1480 O O . LEU B 1 19 ? 6.453 -32.188 -26.891 1 97.88 19 LEU B O 1
ATOM 1484 N N . PRO B 1 20 ? 8.664 -31.891 -26.938 1 97.25 20 PRO B N 1
ATOM 1485 C CA . PRO B 1 20 ? 8.617 -31.484 -28.344 1 97.25 20 PRO B CA 1
ATOM 1486 C C . PRO B 1 20 ? 8.07 -32.594 -29.25 1 97.25 20 PRO B C 1
ATOM 1488 O O . PRO B 1 20 ? 8.367 -33.781 -29.031 1 97.25 20 PRO B O 1
ATOM 1491 N N . LYS B 1 21 ? 7.285 -32.219 -30.219 1 96.19 21 LYS B N 1
ATOM 1492 C CA . LYS B 1 21 ? 6.715 -33.188 -31.156 1 96.19 21 LYS B CA 1
ATOM 1493 C C . LYS B 1 21 ? 7.621 -33.375 -32.375 1 96.19 21 LYS B C 1
ATOM 1495 O O . LYS B 1 21 ? 7.48 -34.375 -33.094 1 96.19 21 LYS B O 1
ATOM 1500 N N . GLU B 1 22 ? 8.461 -32.438 -32.594 1 95.62 22 GLU B N 1
ATOM 1501 C CA . GLU B 1 22 ? 9.398 -32.5 -33.719 1 95.62 22 GLU B CA 1
ATOM 1502 C C . GLU B 1 22 ? 10.766 -31.938 -33.312 1 95.62 22 GLU B C 1
ATOM 1504 O O . GLU B 1 22 ? 10.898 -31.281 -32.281 1 95.62 22 GLU B O 1
ATOM 1509 N N . SER B 1 23 ? 11.789 -32.375 -34.062 1 94.94 23 SER B N 1
ATOM 1510 C CA . SER B 1 23 ? 13.133 -31.844 -33.812 1 94.94 23 SER B CA 1
ATOM 1511 C C . SER B 1 23 ? 13.242 -30.391 -34.25 1 94.94 23 SER B C 1
ATOM 1513 O O . SER B 1 23 ? 12.82 -30.031 -35.344 1 94.94 23 SER B O 1
ATOM 1515 N N . MET B 1 24 ? 13.672 -29.5 -33.406 1 93.75 24 MET B N 1
ATOM 1516 C CA . MET B 1 24 ? 13.875 -28.078 -33.688 1 93.75 24 MET B CA 1
ATOM 1517 C C . MET B 1 24 ? 15.258 -27.625 -33.219 1 93.75 24 MET B C 1
ATOM 1519 O O . MET B 1 24 ? 15.742 -28.078 -32.188 1 93.75 24 MET B O 1
ATOM 1523 N N . ASP B 1 25 ? 15.828 -26.75 -33.906 1 92.12 25 ASP B N 1
ATOM 1524 C CA . ASP B 1 25 ? 17.125 -26.203 -33.5 1 92.12 25 ASP B CA 1
ATOM 1525 C C . ASP B 1 25 ? 17.016 -25.328 -32.281 1 92.12 25 ASP B C 1
ATOM 1527 O O . ASP B 1 25 ? 15.914 -25.047 -31.797 1 92.12 25 ASP B O 1
ATOM 1531 N N . LYS B 1 26 ? 18.219 -24.984 -31.859 1 92.56 26 LYS B N 1
ATOM 1532 C CA . LYS B 1 26 ? 18.266 -24.109 -30.688 1 92.56 26 LYS B CA 1
ATOM 1533 C C . LYS B 1 26 ? 17.641 -22.75 -30.984 1 92.56 26 LYS B C 1
ATOM 1535 O O . LYS B 1 26 ? 17.734 -22.266 -32.125 1 92.56 26 LYS B O 1
ATOM 1540 N N . LEU B 1 27 ? 17.062 -22.25 -30 1 90.88 27 LEU B N 1
ATOM 1541 C CA . LEU B 1 27 ? 16.547 -20.891 -30.047 1 90.88 27 LEU B CA 1
ATOM 1542 C C . LEU B 1 27 ? 17.391 -19.953 -29.188 1 90.88 27 LEU B C 1
ATOM 1544 O O . LEU B 1 27 ? 17.422 -20.078 -27.953 1 90.88 27 LEU B O 1
ATOM 1548 N N . CYS B 1 28 ? 18.141 -19.125 -29.75 1 88.12 28 CYS B N 1
ATOM 1549 C CA . CYS B 1 28 ? 19 -18.188 -29.016 1 88.12 28 CYS B CA 1
ATOM 1550 C C . CYS B 1 28 ? 18.281 -16.875 -28.781 1 88.12 28 CYS B C 1
ATOM 1552 O O . CYS B 1 28 ? 17.969 -16.141 -29.719 1 88.12 28 CYS B O 1
ATOM 1554 N N . LEU B 1 29 ? 17.969 -16.719 -27.531 1 84.75 29 LEU B N 1
ATOM 1555 C CA . LEU B 1 29 ? 17.344 -15.461 -27.156 1 84.75 29 LEU B CA 1
ATOM 1556 C C . LEU B 1 29 ? 18.344 -14.539 -26.469 1 84.75 29 LEU B C 1
ATOM 1558 O O . LEU B 1 29 ? 19.484 -14.938 -26.188 1 84.75 29 LEU B O 1
ATOM 1562 N N . ALA B 1 30 ? 17.969 -13.344 -26.219 1 83.25 30 ALA B N 1
ATOM 1563 C CA . ALA B 1 30 ? 18.844 -12.297 -25.703 1 83.25 30 ALA B CA 1
ATOM 1564 C C . ALA B 1 30 ? 19.531 -12.75 -24.422 1 83.25 30 ALA B C 1
ATOM 1566 O O . ALA B 1 30 ? 20.734 -12.531 -24.25 1 83.25 30 ALA B O 1
ATOM 1567 N N . THR B 1 31 ? 18.797 -13.477 -23.609 1 83.81 31 THR B N 1
ATOM 1568 C CA . THR B 1 31 ? 19.359 -13.766 -22.297 1 83.81 31 THR B CA 1
ATOM 1569 C C . THR B 1 31 ? 19.484 -15.273 -22.094 1 83.81 31 THR B C 1
ATOM 1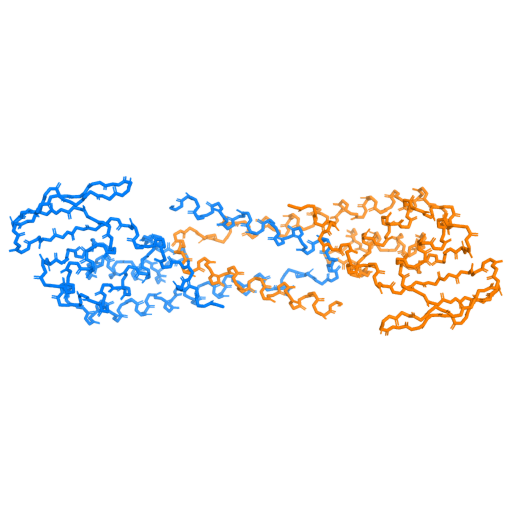571 O O . THR B 1 31 ? 20.047 -15.727 -21.094 1 83.81 31 THR B O 1
ATOM 1574 N N . ALA B 1 32 ? 18.984 -15.961 -23.047 1 89.5 32 ALA B N 1
ATOM 1575 C CA . ALA B 1 32 ? 18.984 -17.406 -22.812 1 89.5 32 ALA B CA 1
ATOM 1576 C C . ALA B 1 32 ? 18.922 -18.172 -24.125 1 89.5 32 ALA B C 1
ATOM 1578 O O . ALA B 1 32 ? 18.5 -17.625 -25.156 1 89.5 32 ALA B O 1
ATOM 1579 N N . THR B 1 33 ? 19.469 -19.281 -24.125 1 91.75 33 THR B N 1
ATOM 1580 C CA . THR B 1 33 ? 19.359 -20.219 -25.25 1 91.75 33 THR B CA 1
ATOM 1581 C C . THR B 1 33 ? 18.578 -21.469 -24.828 1 91.75 33 THR B C 1
ATOM 1583 O O . THR B 1 33 ? 18.812 -22.016 -23.75 1 91.75 33 THR B O 1
ATOM 1586 N N . TYR B 1 34 ? 17.656 -21.766 -25.703 1 93.06 34 TYR B N 1
ATOM 1587 C CA . TYR B 1 34 ? 16.844 -22.938 -25.422 1 93.06 34 TYR B CA 1
ATOM 1588 C C . TYR B 1 34 ? 16.984 -23.984 -26.531 1 93.06 34 TYR B C 1
ATOM 1590 O O . TYR B 1 34 ? 17.062 -23.625 -27.703 1 93.06 34 TYR B O 1
ATOM 1598 N N . GLY B 1 35 ? 16.922 -25.266 -26.125 1 88.44 35 GLY B N 1
ATOM 1599 C CA . GLY B 1 35 ? 17.047 -26.344 -27.094 1 88.44 35 GLY B CA 1
ATOM 1600 C C . GLY B 1 35 ? 18.484 -26.828 -27.234 1 88.44 35 GLY B C 1
ATOM 1601 O O . GLY B 1 35 ? 19.328 -26.578 -26.375 1 88.44 35 GLY B O 1
ATOM 1602 N N . PRO B 1 36 ? 18.672 -27.531 -28.219 1 92.81 36 PRO B N 1
ATOM 1603 C CA . PRO B 1 36 ? 17.75 -28.031 -29.25 1 92.81 36 PRO B CA 1
ATOM 1604 C C . PRO B 1 36 ? 16.594 -28.844 -28.656 1 92.81 36 PRO B C 1
ATOM 1606 O O . PRO B 1 36 ? 16.625 -29.203 -27.484 1 92.81 36 PRO B O 1
ATOM 1609 N N . PHE B 1 37 ? 15.633 -28.938 -29.531 1 95.75 37 PHE B N 1
ATOM 1610 C CA . PHE B 1 37 ? 14.438 -29.672 -29.125 1 95.75 37 PHE B CA 1
ATOM 1611 C C . PHE B 1 37 ? 14.344 -31 -29.875 1 95.75 37 PHE B C 1
ATOM 1613 O O . PHE B 1 37 ? 14.5 -31.047 -31.094 1 95.75 37 PHE B O 1
ATOM 1620 N N . ARG B 1 38 ? 14.172 -32.031 -29.094 1 94.88 38 ARG B N 1
ATOM 1621 C CA . ARG B 1 38 ? 14.055 -33.375 -29.672 1 94.88 38 ARG B CA 1
ATOM 1622 C C . ARG B 1 38 ? 12.836 -34.094 -29.125 1 94.88 38 ARG B C 1
ATOM 1624 O O . ARG B 1 38 ? 12.57 -34.062 -27.922 1 94.88 38 ARG B O 1
ATOM 1631 N N . PRO B 1 39 ? 12.172 -34.781 -30.047 1 92.81 39 PRO B N 1
ATOM 1632 C CA . PRO B 1 39 ? 11.031 -35.562 -29.562 1 92.81 39 PRO B CA 1
ATOM 1633 C C . PRO B 1 39 ? 11.43 -36.562 -28.484 1 92.81 39 PRO B C 1
ATOM 1635 O O . PRO B 1 39 ? 12.57 -37.062 -28.469 1 92.81 39 PRO B O 1
ATOM 1638 N N . LEU B 1 40 ? 10.672 -36.875 -27.5 1 87.31 40 LEU B N 1
ATOM 1639 C CA . LEU B 1 40 ? 10.797 -37.875 -26.453 1 87.31 40 LEU B CA 1
ATOM 1640 C C . LEU B 1 40 ? 11.594 -37.344 -25.281 1 87.31 40 LEU B C 1
ATOM 1642 O O . LEU B 1 40 ? 11.664 -38 -24.219 1 87.31 40 LEU B O 1
ATOM 1646 N N . PHE B 1 41 ? 12.258 -36.188 -25.578 1 92.44 41 PHE B N 1
ATOM 1647 C CA . PHE B 1 41 ? 13.023 -35.625 -24.469 1 92.44 41 PHE B CA 1
ATOM 1648 C C . PHE B 1 41 ? 12.297 -34.438 -23.859 1 92.44 41 PHE B C 1
ATOM 1650 O O . PHE B 1 41 ? 11.883 -33.5 -24.578 1 92.44 41 PHE B O 1
ATOM 1657 N N . ARG B 1 42 ? 12.195 -34.5 -22.625 1 94.31 42 ARG B N 1
ATOM 1658 C CA . ARG B 1 42 ? 11.625 -33.375 -21.891 1 94.31 42 ARG B CA 1
ATOM 1659 C C . ARG B 1 42 ? 12.594 -32.188 -21.844 1 94.31 42 ARG B C 1
ATOM 1661 O O . ARG B 1 42 ? 13.789 -32.375 -21.625 1 94.31 42 ARG B O 1
ATOM 1668 N N . THR B 1 43 ? 12.102 -31 -22.141 1 95.19 43 THR B N 1
ATOM 1669 C CA . THR B 1 43 ? 12.945 -29.812 -22.141 1 95.19 43 THR B CA 1
ATOM 1670 C C . THR B 1 43 ? 12.297 -28.703 -21.312 1 95.19 43 THR B C 1
ATOM 1672 O O . THR B 1 43 ? 11.086 -28.469 -21.406 1 95.19 43 THR B O 1
ATOM 1675 N N . SER B 1 44 ? 13.109 -28.094 -20.516 1 96.06 44 SER B N 1
ATOM 1676 C CA . SER B 1 44 ? 12.625 -26.969 -19.719 1 96.06 44 SER B CA 1
ATOM 1677 C C . SER B 1 44 ? 12.68 -25.672 -20.5 1 96.06 44 SER B C 1
ATOM 1679 O O . SER B 1 44 ? 13.711 -25.344 -21.094 1 96.06 44 SER B O 1
ATOM 1681 N N . VAL B 1 45 ? 11.586 -25 -20.594 1 96.38 45 VAL B N 1
ATOM 1682 C CA . VAL B 1 45 ? 11.5 -23.719 -21.281 1 96.38 45 VAL B CA 1
ATOM 1683 C C . VAL B 1 45 ? 10.641 -22.75 -20.469 1 96.38 45 VAL B C 1
ATOM 1685 O O . VAL B 1 45 ? 9.906 -23.172 -19.578 1 96.38 45 VAL B O 1
ATOM 1688 N N . PRO B 1 46 ? 10.727 -21.516 -20.703 1 95.69 46 PRO B N 1
ATOM 1689 C CA . PRO B 1 46 ? 9.789 -20.594 -20.047 1 95.69 46 PRO B CA 1
ATOM 1690 C C . PRO B 1 46 ? 8.344 -20.828 -20.469 1 95.69 46 PRO B C 1
ATOM 1692 O O . PRO B 1 46 ? 8.094 -21.266 -21.609 1 95.69 46 PRO B O 1
ATOM 1695 N N . LEU B 1 47 ? 7.5 -20.531 -19.656 1 97.25 47 LEU B N 1
ATOM 1696 C CA . LEU B 1 47 ? 6.082 -20.766 -19.891 1 97.25 47 LEU B CA 1
ATOM 1697 C C . LEU B 1 47 ? 5.633 -20.156 -21.219 1 97.25 47 LEU B C 1
ATOM 1699 O O . LEU B 1 47 ? 4.895 -20.781 -21.984 1 97.25 47 LEU B O 1
ATOM 1703 N N . TRP B 1 48 ? 6.078 -18.938 -21.422 1 95.94 48 TRP B N 1
ATOM 1704 C CA . TRP B 1 48 ? 5.633 -18.266 -22.641 1 95.94 48 TRP B CA 1
ATOM 1705 C C . TRP B 1 48 ? 6.059 -19.031 -23.875 1 95.94 48 TRP B C 1
ATOM 1707 O O . TRP B 1 48 ? 5.305 -19.109 -24.859 1 95.94 48 TRP B O 1
ATOM 1717 N N . LEU B 1 49 ? 7.191 -19.547 -23.875 1 96.12 49 LEU B N 1
ATOM 1718 C CA . LEU B 1 49 ? 7.684 -20.297 -25.016 1 96.12 49 LEU B CA 1
ATOM 1719 C C . LEU B 1 49 ? 6.914 -21.609 -25.172 1 96.12 49 LEU B C 1
ATOM 1721 O O . LEU B 1 49 ? 6.59 -22.016 -26.281 1 96.12 49 LEU B O 1
ATOM 1725 N N . ALA B 1 50 ? 6.66 -22.219 -24.047 1 97.75 50 ALA B N 1
ATOM 1726 C CA . ALA B 1 50 ? 5.863 -23.453 -24.062 1 97.75 50 ALA B CA 1
ATOM 1727 C C . ALA B 1 50 ? 4.504 -23.203 -24.719 1 97.75 50 ALA B C 1
ATOM 1729 O O . ALA B 1 50 ? 4.062 -24 -25.547 1 97.75 50 ALA B O 1
ATOM 1730 N N . LEU B 1 51 ? 3.91 -22.141 -24.359 1 97.62 51 LEU B N 1
ATOM 1731 C CA . LEU B 1 51 ? 2.59 -21.812 -24.891 1 97.62 51 LEU B CA 1
ATOM 1732 C C . LEU B 1 51 ? 2.664 -21.5 -26.375 1 97.62 51 LEU B C 1
ATOM 1734 O O . LEU B 1 51 ? 1.771 -21.875 -27.141 1 97.62 51 LEU B O 1
ATOM 1738 N N . ALA B 1 52 ? 3.688 -20.812 -26.703 1 96.62 52 ALA B N 1
ATOM 1739 C CA . ALA B 1 52 ? 3.895 -20.5 -28.109 1 96.62 52 ALA B CA 1
ATOM 1740 C C . ALA B 1 52 ? 4.035 -21.766 -28.938 1 96.62 52 ALA B C 1
ATOM 1742 O O . ALA B 1 52 ? 3.4 -21.906 -29.984 1 96.62 52 ALA B O 1
ATOM 1743 N N . PHE B 1 53 ? 4.836 -22.656 -28.469 1 97.06 53 PHE B N 1
ATOM 1744 C CA . PHE B 1 53 ? 5.031 -23.938 -29.156 1 97.06 53 PHE B CA 1
ATOM 1745 C C . PHE B 1 53 ? 3.732 -24.734 -29.203 1 97.06 53 PHE B C 1
ATOM 1747 O O . PHE B 1 53 ? 3.402 -25.328 -30.219 1 97.06 53 PHE B O 1
ATOM 1754 N N . LYS B 1 54 ? 3.012 -24.656 -28.125 1 97.5 54 LYS B N 1
ATOM 1755 C CA . LYS B 1 54 ? 1.742 -25.375 -28.031 1 97.5 54 LYS B CA 1
ATOM 1756 C C . LYS B 1 54 ? 0.745 -24.859 -29.062 1 97.5 54 LYS B C 1
ATOM 1758 O O . LYS B 1 54 ? 0.071 -25.641 -29.734 1 97.5 54 LYS B O 1
ATOM 1763 N N . SER B 1 55 ? 0.736 -23.609 -29.172 1 97.31 55 SER B N 1
ATOM 1764 C CA . SER B 1 55 ? -0.214 -23 -30.094 1 97.31 55 SER B CA 1
ATOM 1765 C C . SER B 1 55 ? 0.063 -23.422 -31.531 1 97.31 55 SER B C 1
ATOM 1767 O O . SER B 1 55 ? -0.847 -23.453 -32.375 1 97.31 55 SER B O 1
ATOM 1769 N N . LYS B 1 56 ? 1.257 -23.797 -31.844 1 96.81 56 LYS B N 1
ATOM 1770 C CA . LYS B 1 56 ? 1.67 -24.234 -33.188 1 96.81 56 LYS B CA 1
ATOM 1771 C C . LYS B 1 56 ? 1.714 -25.75 -33.281 1 96.81 56 LYS B C 1
ATOM 1773 O O . LYS B 1 56 ? 2.213 -26.297 -34.25 1 96.81 56 LYS B O 1
ATOM 1778 N N . ASP B 1 57 ? 1.298 -26.391 -32.25 1 96.88 57 ASP B N 1
ATOM 1779 C CA . ASP B 1 57 ? 1.245 -27.844 -32.156 1 96.88 57 ASP B CA 1
ATOM 1780 C C . ASP B 1 57 ? 2.637 -28.453 -32.281 1 96.88 57 ASP B C 1
ATOM 1782 O O . ASP B 1 57 ? 2.807 -29.5 -32.938 1 96.88 57 ASP B O 1
ATOM 1786 N N . LYS B 1 58 ? 3.578 -27.766 -31.641 1 96.88 58 LYS B N 1
ATOM 1787 C CA . LYS B 1 58 ? 4.965 -28.203 -31.75 1 96.88 58 LYS B CA 1
ATOM 1788 C C . LYS B 1 58 ? 5.391 -28.984 -30.5 1 96.88 58 LYS B C 1
ATOM 1790 O O . LYS B 1 58 ? 6.477 -29.562 -30.469 1 96.88 58 LYS B O 1
ATOM 1795 N N . CYS B 1 59 ? 4.539 -28.984 -29.516 1 97.62 59 CYS B N 1
ATOM 1796 C CA . CYS B 1 59 ? 4.906 -29.672 -28.281 1 97.62 59 CYS B CA 1
ATOM 1797 C C . CYS B 1 59 ? 3.668 -30.047 -27.469 1 97.62 59 CYS B C 1
ATOM 1799 O O . CYS B 1 59 ? 2.559 -29.609 -27.797 1 97.62 59 CYS B O 1
ATOM 1801 N N . THR B 1 60 ? 3.857 -30.891 -26.531 1 97.38 60 THR B N 1
ATOM 1802 C CA . THR B 1 60 ? 2.943 -31.109 -25.422 1 97.38 60 THR B CA 1
ATOM 1803 C C . THR B 1 60 ? 3.525 -30.547 -24.125 1 97.38 60 THR B C 1
ATOM 1805 O O . THR B 1 60 ? 4.715 -30.719 -23.859 1 97.38 60 THR B O 1
ATOM 1808 N N . ILE B 1 61 ? 2.723 -29.859 -23.422 1 98 61 ILE B N 1
ATOM 1809 C CA . ILE B 1 61 ? 3.191 -29.281 -22.172 1 98 61 ILE B CA 1
ATOM 1810 C C . ILE B 1 61 ? 2.998 -30.266 -21.031 1 98 61 ILE B C 1
ATOM 1812 O O . ILE B 1 61 ? 1.94 -30.891 -20.906 1 98 61 ILE B O 1
ATOM 1816 N N . VAL B 1 62 ? 4.039 -30.406 -20.219 1 97.12 62 VAL B N 1
ATOM 1817 C CA . VAL B 1 62 ? 3.957 -31.219 -19.016 1 97.12 62 VAL B CA 1
ATOM 1818 C C . VAL B 1 62 ? 3.482 -30.375 -17.844 1 97.12 62 VAL B C 1
ATOM 1820 O O . VAL B 1 62 ? 4.203 -29.484 -17.375 1 97.12 62 VAL B O 1
ATOM 1823 N N . PRO B 1 63 ? 2.295 -30.641 -17.406 1 96.75 63 PRO B N 1
ATOM 1824 C CA . PRO B 1 63 ? 1.809 -29.828 -16.281 1 96.75 63 PRO B CA 1
ATOM 1825 C C . PRO B 1 63 ? 2.699 -29.922 -15.047 1 96.75 63 PRO B C 1
ATOM 1827 O O . PRO B 1 63 ? 3.297 -30.969 -14.797 1 96.75 63 PRO B O 1
ATOM 1830 N N . PRO B 1 64 ? 2.844 -28.875 -14.344 1 96.25 64 PRO B N 1
ATOM 1831 C CA . PRO B 1 64 ? 3.621 -28.938 -13.102 1 96.25 64 PRO B CA 1
ATOM 1832 C C . PRO B 1 64 ? 3.053 -29.938 -12.102 1 96.25 64 PRO B C 1
ATOM 1834 O O . PRO B 1 64 ? 1.843 -30.172 -12.078 1 96.25 64 PRO B O 1
ATOM 1837 N N . GLU B 1 65 ? 3.895 -30.344 -11.203 1 94.88 65 GLU B N 1
ATOM 1838 C CA . GLU B 1 65 ? 3.529 -31.391 -10.258 1 94.88 65 GLU B CA 1
ATOM 1839 C C . GLU B 1 65 ? 2.43 -30.922 -9.305 1 94.88 65 GLU B C 1
ATOM 1841 O O . GLU B 1 65 ? 1.533 -31.703 -8.961 1 94.88 65 GLU B O 1
ATOM 1846 N N . TRP B 1 66 ? 2.486 -29.734 -8.961 1 94.56 66 TRP B N 1
ATOM 1847 C CA . TRP B 1 66 ? 1.532 -29.234 -7.984 1 94.56 66 TRP B CA 1
ATOM 1848 C C . TRP B 1 66 ? 0.125 -29.172 -8.57 1 94.56 66 TRP B C 1
ATOM 1850 O O . TRP B 1 66 ? -0.854 -29.016 -7.836 1 94.56 66 TRP B O 1
ATOM 1860 N N . MET B 1 67 ? -0.031 -29.297 -9.891 1 94.94 67 MET B N 1
ATOM 1861 C CA . MET B 1 67 ? -1.336 -29.219 -10.539 1 94.94 67 MET B CA 1
ATOM 1862 C C . MET B 1 67 ? -1.962 -30.609 -10.648 1 94.94 67 MET B C 1
ATOM 1864 O O . MET B 1 67 ? -3.076 -30.75 -11.148 1 94.94 67 MET B O 1
ATOM 1868 N N . ASP B 1 68 ? -1.283 -31.562 -10.094 1 94.75 68 ASP B N 1
ATOM 1869 C CA . ASP B 1 68 ? -1.852 -32.906 -10.078 1 94.75 68 ASP B CA 1
ATOM 1870 C C . ASP B 1 68 ? -3.059 -33 -9.148 1 94.75 68 ASP B C 1
ATOM 1872 O O . ASP B 1 68 ? -3.062 -32.375 -8.078 1 94.75 68 ASP B O 1
ATOM 1876 N N . PRO B 1 69 ? -4.035 -33.75 -9.523 1 94.19 69 PRO B N 1
ATOM 1877 C CA . PRO B 1 69 ? -5.254 -33.844 -8.719 1 94.19 69 PRO B CA 1
ATOM 1878 C C . PRO B 1 69 ? -4.973 -34.219 -7.262 1 94.19 69 PRO B C 1
ATOM 1880 O O . PRO B 1 69 ? -5.578 -33.656 -6.352 1 94.19 69 PRO B O 1
ATOM 1883 N N . THR B 1 70 ? -4.078 -35.156 -7.031 1 94.75 70 THR B N 1
ATOM 1884 C CA . THR B 1 70 ? -3.762 -35.594 -5.676 1 94.75 70 THR B CA 1
ATOM 1885 C C . THR B 1 70 ? -3.133 -34.438 -4.883 1 94.75 70 THR B C 1
ATOM 1887 O O . THR B 1 70 ? -3.52 -34.188 -3.74 1 94.75 70 THR B O 1
ATOM 1890 N N . SER B 1 71 ? -2.199 -33.75 -5.531 1 95.06 71 SER B N 1
ATOM 1891 C CA . SER B 1 71 ? -1.53 -32.625 -4.895 1 95.06 71 SER B CA 1
ATOM 1892 C C . SER B 1 71 ? -2.518 -31.516 -4.57 1 95.06 71 SER B C 1
ATOM 1894 O O . SER B 1 71 ? -2.502 -30.969 -3.469 1 95.06 71 SER B O 1
ATOM 1896 N N . LEU B 1 72 ? -3.379 -31.266 -5.484 1 94.12 72 LEU B N 1
ATOM 1897 C CA . LEU B 1 72 ? -4.352 -30.203 -5.316 1 94.12 72 LEU B CA 1
ATOM 1898 C C . LEU B 1 72 ? -5.355 -30.531 -4.223 1 94.12 72 LEU B C 1
ATOM 1900 O O . LEU B 1 72 ? -5.758 -29.656 -3.449 1 94.12 72 LEU B O 1
ATOM 1904 N N . GLN B 1 73 ? -5.723 -31.781 -4.18 1 93.75 73 GLN B N 1
ATOM 1905 C CA . GLN B 1 73 ? -6.633 -32.219 -3.127 1 93.75 73 GLN B CA 1
ATOM 1906 C C . GLN B 1 73 ? -5.988 -32.094 -1.751 1 93.75 73 GLN B C 1
ATOM 1908 O O . GLN B 1 73 ? -6.645 -31.703 -0.785 1 93.75 73 GLN B O 1
ATOM 1913 N N . ASP B 1 74 ? -4.77 -32.438 -1.736 1 95.5 74 ASP B N 1
ATOM 1914 C CA . ASP B 1 74 ? -4.023 -32.281 -0.49 1 95.5 74 ASP B CA 1
ATOM 1915 C C . ASP B 1 74 ? -3.951 -30.828 -0.069 1 95.5 74 ASP B C 1
ATOM 1917 O O . ASP B 1 74 ? -4.152 -30.5 1.103 1 95.5 74 ASP B O 1
ATOM 1921 N N . MET B 1 75 ? -3.652 -30 -0.982 1 94.62 75 MET B N 1
ATOM 1922 C CA . MET B 1 75 ? -3.588 -28.562 -0.703 1 94.62 75 MET B CA 1
ATOM 1923 C C . MET B 1 75 ? -4.945 -28.031 -0.24 1 94.62 75 MET B C 1
ATOM 1925 O O . MET B 1 75 ? -5.016 -27.203 0.668 1 94.62 75 MET B O 1
ATOM 1929 N N . MET B 1 76 ? -5.961 -28.5 -0.908 1 94.88 76 MET B N 1
ATOM 1930 C CA . MET B 1 76 ? -7.32 -28.125 -0.542 1 94.88 76 MET B CA 1
ATOM 1931 C C . MET B 1 76 ? -7.629 -28.531 0.897 1 94.88 76 MET B C 1
ATOM 1933 O O . MET B 1 76 ? -8.172 -27.734 1.663 1 94.88 76 MET B O 1
ATOM 1937 N N . THR B 1 77 ? -7.258 -29.719 1.246 1 95.69 77 THR B N 1
ATOM 1938 C CA . THR B 1 77 ? -7.473 -30.219 2.602 1 95.69 77 THR B CA 1
ATOM 1939 C C . THR B 1 77 ? -6.715 -29.359 3.615 1 95.69 77 THR B C 1
ATOM 1941 O O . THR B 1 77 ? -7.277 -28.938 4.629 1 95.69 77 THR B O 1
ATOM 1944 N N . GLN B 1 78 ? -5.508 -29.078 3.334 1 95.25 78 GLN B N 1
ATOM 1945 C CA . GLN B 1 78 ? -4.691 -28.234 4.211 1 95.25 78 GLN B CA 1
ATOM 1946 C C . GLN B 1 78 ? -5.285 -26.844 4.348 1 95.25 78 GLN B C 1
ATOM 1948 O O . GLN B 1 78 ? -5.293 -26.266 5.438 1 95.25 78 GLN B O 1
ATOM 1953 N N . GLU B 1 79 ? -5.801 -26.359 3.229 1 94.44 79 GLU B N 1
ATOM 1954 C CA . GLU B 1 79 ? -6.367 -25.016 3.195 1 94.44 79 GLU B CA 1
ATOM 1955 C C . GLU B 1 79 ? -7.602 -24.906 4.086 1 94.44 79 GLU B C 1
ATOM 1957 O O . GLU B 1 79 ? -7.824 -23.875 4.73 1 94.44 79 GLU B O 1
ATOM 1962 N N . LYS B 1 80 ? -8.305 -25.953 4.141 1 94.25 80 LYS B N 1
ATOM 1963 C CA . LYS B 1 80 ? -9.547 -25.984 4.918 1 94.25 80 LYS B CA 1
ATOM 1964 C C . LYS B 1 80 ? -9.266 -26.25 6.395 1 94.25 80 LYS B C 1
ATOM 1966 O O . LYS B 1 80 ? -9.945 -25.703 7.266 1 94.25 80 LYS B O 1
ATOM 1971 N N . MET B 1 81 ? -8.219 -26.906 6.637 1 94.5 81 MET B N 1
ATOM 1972 C CA . MET B 1 81 ? -7.977 -27.406 7.988 1 94.5 81 MET B CA 1
ATOM 1973 C C . MET B 1 81 ? -7.148 -26.406 8.797 1 94.5 81 MET B C 1
ATOM 1975 O O . MET B 1 81 ? -7.164 -26.438 10.023 1 94.5 81 MET B O 1
ATOM 1979 N N . HIS B 1 82 ? -6.41 -25.609 8.172 1 90.38 82 HIS B N 1
ATOM 1980 C CA . HIS B 1 82 ? -5.5 -24.703 8.859 1 90.38 82 HIS B CA 1
ATOM 1981 C C . HIS B 1 82 ? -5.793 -23.25 8.508 1 90.38 82 HIS B C 1
ATOM 1983 O O . HIS B 1 82 ? -6.285 -22.953 7.414 1 90.38 82 HIS B O 1
ATOM 1989 N N . ALA B 1 83 ? -5.406 -22.422 9.414 1 85.12 83 ALA B N 1
ATOM 1990 C CA . ALA B 1 83 ? -5.531 -20.984 9.141 1 85.12 83 ALA B CA 1
ATOM 1991 C C . ALA B 1 83 ? -4.445 -20.516 8.18 1 85.12 83 ALA B C 1
ATOM 1993 O O . ALA B 1 83 ? -4.676 -19.609 7.371 1 85.12 83 ALA B O 1
ATOM 1994 N N . GLU B 1 84 ? -3.383 -21.141 8.219 1 86.56 84 GLU B N 1
ATOM 1995 C CA . GLU B 1 84 ? -2.256 -20.812 7.355 1 86.56 84 GLU B CA 1
ATOM 1996 C C . GLU B 1 84 ? -2.521 -21.219 5.914 1 86.56 84 GLU B C 1
ATOM 1998 O O . GLU B 1 84 ? -3.186 -22.234 5.668 1 86.56 84 GLU B O 1
ATOM 2003 N N . PHE B 1 85 ? -2.008 -20.438 5.098 1 91 85 PHE B N 1
ATOM 2004 C CA . PHE B 1 85 ? -2.164 -20.766 3.688 1 91 85 PHE B CA 1
ATOM 2005 C C . PHE B 1 85 ? -1.358 -22.016 3.336 1 91 85 PHE B C 1
ATOM 2007 O O . PHE B 1 85 ? -0.239 -22.188 3.818 1 91 85 PHE B O 1
ATOM 2014 N N . SER B 1 86 ? -1.906 -22.875 2.492 1 92.31 86 SER B N 1
ATOM 2015 C CA . SER B 1 86 ? -1.177 -24.031 1.977 1 92.31 86 SER B CA 1
ATOM 2016 C C . SER B 1 86 ? -0.058 -23.594 1.033 1 92.31 86 SER B C 1
ATOM 2018 O O . SER B 1 86 ? -0.112 -22.5 0.452 1 92.31 86 SER B O 1
ATOM 2020 N N . ALA B 1 87 ? 0.905 -24.453 0.878 1 90.75 87 ALA B N 1
ATOM 2021 C CA . ALA B 1 87 ? 2.094 -24.125 0.096 1 90.75 87 ALA B CA 1
ATOM 2022 C C . ALA B 1 87 ? 1.83 -24.297 -1.398 1 90.75 87 ALA B C 1
ATOM 2024 O O . ALA B 1 87 ? 1.639 -25.422 -1.88 1 90.75 87 ALA B O 1
ATOM 2025 N N . LEU B 1 88 ? 1.74 -23.203 -2.094 1 91.88 88 LEU B N 1
ATOM 2026 C CA . LEU B 1 88 ? 1.602 -23.156 -3.545 1 91.88 88 LEU B CA 1
ATOM 2027 C C . LEU B 1 88 ? 2.674 -22.281 -4.172 1 91.88 88 LEU B C 1
ATOM 2029 O O . LEU B 1 88 ? 3.219 -21.391 -3.514 1 91.88 88 LEU B O 1
ATOM 2033 N N . PRO B 1 89 ? 2.967 -22.578 -5.434 1 91.31 89 PRO B N 1
ATOM 2034 C CA . PRO B 1 89 ? 3.936 -21.688 -6.078 1 91.31 89 PRO B CA 1
ATOM 2035 C C . PRO B 1 89 ? 3.471 -20.234 -6.117 1 91.31 89 PRO B C 1
ATOM 2037 O O . PRO B 1 89 ? 2.268 -19.969 -6.18 1 91.31 89 PRO B O 1
ATOM 2040 N N . PHE B 1 90 ? 4.32 -19.391 -6.168 1 89.56 90 PHE B N 1
ATOM 2041 C CA . PHE B 1 90 ? 4.047 -17.969 -6.062 1 89.56 90 PHE B CA 1
ATOM 2042 C C . PHE B 1 90 ? 3.148 -17.5 -7.203 1 89.56 90 PHE B C 1
ATOM 2044 O O . PHE B 1 90 ? 2.293 -16.641 -7.012 1 89.56 90 PHE B O 1
ATOM 2051 N N . HIS B 1 91 ? 3.346 -18.125 -8.375 1 92.44 91 HIS B N 1
ATOM 2052 C CA . HIS B 1 91 ? 2.576 -17.703 -9.547 1 92.44 91 HIS B CA 1
ATOM 2053 C C . HIS B 1 91 ? 1.569 -18.781 -9.953 1 92.44 91 HIS B C 1
ATOM 2055 O O . HIS B 1 91 ? 1.346 -19 -11.141 1 92.44 91 HIS B O 1
ATOM 2061 N N . TYR B 1 92 ? 1.006 -19.469 -9.031 1 93.75 92 TYR B N 1
ATOM 2062 C CA . TYR B 1 92 ? 0.167 -20.625 -9.328 1 93.75 92 TYR B CA 1
ATOM 2063 C C . TYR B 1 92 ? -1.088 -20.203 -10.086 1 93.75 92 TYR B C 1
ATOM 2065 O O . TYR B 1 92 ? -1.527 -20.906 -11 1 93.75 92 TYR B O 1
ATOM 2073 N N . ILE B 1 93 ? -1.64 -19.031 -9.781 1 94.31 93 ILE B N 1
ATOM 2074 C CA . ILE B 1 93 ? -2.865 -18.609 -10.445 1 94.31 93 ILE B CA 1
ATOM 2075 C C . ILE B 1 93 ? -2.578 -18.297 -11.914 1 94.31 93 ILE B C 1
ATOM 2077 O O . ILE B 1 93 ? -3.299 -18.75 -12.805 1 94.31 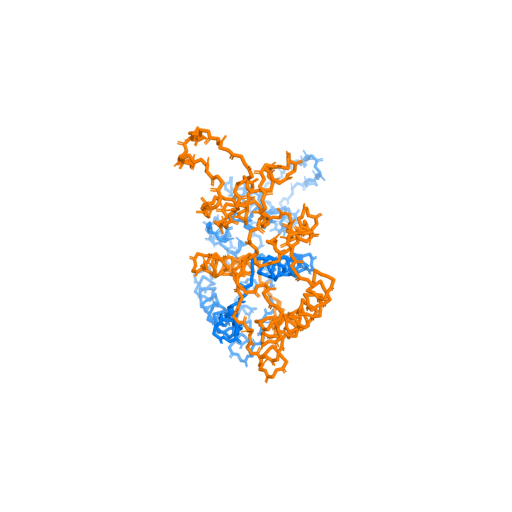93 ILE B O 1
ATOM 2081 N N . GLU B 1 94 ? -1.564 -17.578 -12.133 1 93.94 94 GLU B N 1
ATOM 2082 C CA . GLU B 1 94 ? -1.187 -17.188 -13.484 1 93.94 94 GLU B CA 1
ATOM 2083 C C . GLU B 1 94 ? -0.88 -18.422 -14.344 1 93.94 94 GLU B C 1
ATOM 2085 O O . GLU B 1 94 ? -1.354 -18.531 -15.477 1 93.94 94 GLU B O 1
ATOM 2090 N N . ILE B 1 95 ? -0.13 -19.312 -13.75 1 95.44 95 ILE B N 1
ATOM 2091 C CA . ILE B 1 95 ? 0.307 -20.5 -14.461 1 95.44 95 ILE B CA 1
ATOM 2092 C C . ILE B 1 95 ? -0.895 -21.391 -14.758 1 95.44 95 ILE B C 1
ATOM 2094 O O . ILE B 1 95 ? -1.093 -21.812 -15.898 1 95.44 95 ILE B O 1
ATOM 2098 N N . ALA B 1 96 ? -1.686 -21.672 -13.766 1 95.12 96 ALA B N 1
ATOM 2099 C CA . ALA B 1 96 ? -2.861 -22.516 -13.938 1 95.12 96 ALA B CA 1
ATOM 2100 C C . ALA B 1 96 ? -3.814 -21.938 -14.977 1 95.12 96 ALA B C 1
ATOM 2102 O O . ALA B 1 96 ? -4.309 -22.656 -15.852 1 95.12 96 ALA B O 1
ATOM 2103 N N . THR B 1 97 ? -4.047 -20.656 -14.875 1 94.75 97 THR B N 1
ATOM 2104 C CA . THR B 1 97 ? -4.949 -19.984 -15.805 1 94.75 97 THR B CA 1
ATOM 2105 C C . THR B 1 97 ? -4.441 -20.109 -17.234 1 94.75 97 THR B C 1
ATOM 2107 O O . THR B 1 97 ? -5.191 -20.484 -18.141 1 94.75 97 THR B O 1
ATOM 2110 N N . ALA B 1 98 ? -3.184 -19.844 -17.422 1 95.5 98 ALA B N 1
ATOM 2111 C CA . ALA B 1 98 ? -2.588 -19.906 -18.75 1 95.5 98 ALA B CA 1
ATOM 2112 C C . ALA B 1 98 ? -2.678 -21.312 -19.328 1 95.5 98 ALA B C 1
ATOM 2114 O O . ALA B 1 98 ? -3.072 -21.5 -20.484 1 95.5 98 ALA B O 1
ATOM 2115 N N . LEU B 1 99 ? -2.389 -22.297 -18.547 1 97.06 99 LEU B N 1
ATOM 2116 C CA . LEU B 1 99 ? -2.359 -23.688 -19 1 97.06 99 LEU B CA 1
ATOM 2117 C C . LEU B 1 99 ? -3.771 -24.203 -19.281 1 97.06 99 LEU B C 1
ATOM 2119 O O . LEU B 1 99 ? -4.016 -24.844 -20.297 1 97.06 99 LEU B O 1
ATOM 2123 N N . LEU B 1 100 ? -4.688 -23.891 -18.391 1 96.38 100 LEU B N 1
ATOM 2124 C CA . LEU B 1 100 ? -6.051 -24.391 -18.531 1 96.38 100 LEU B CA 1
ATOM 2125 C C . LEU B 1 100 ? -6.754 -23.734 -19.703 1 96.38 100 LEU B C 1
ATOM 2127 O O . LEU B 1 100 ? -7.609 -24.344 -20.344 1 96.38 100 LEU B O 1
ATOM 2131 N N . GLU B 1 101 ? -6.305 -22.531 -20.016 1 95.44 101 GLU B N 1
ATOM 2132 C CA . GLU B 1 101 ? -6.906 -21.797 -21.141 1 95.44 101 GLU B CA 1
ATOM 2133 C C . GLU B 1 101 ? -6.293 -22.219 -22.469 1 95.44 101 GLU B C 1
ATOM 2135 O O . GLU B 1 101 ? -7.004 -22.391 -23.453 1 95.44 101 GLU B O 1
ATOM 2140 N N . SER B 1 102 ? -4.98 -22.453 -22.516 1 96.31 102 SER B N 1
ATOM 2141 C CA . SER B 1 102 ? -4.293 -22.578 -23.797 1 96.31 102 SER B CA 1
ATOM 2142 C C . SER B 1 102 ? -3.846 -24.016 -24.031 1 96.31 102 SER B C 1
ATOM 2144 O O . SER B 1 102 ? -3.51 -24.391 -25.156 1 96.31 102 SER B O 1
ATOM 2146 N N . ALA B 1 103 ? -3.844 -24.844 -22.969 1 97.44 103 ALA B N 1
ATOM 2147 C CA . ALA B 1 103 ? -3.301 -26.203 -23.125 1 97.44 103 ALA B CA 1
ATOM 2148 C C . ALA B 1 103 ? -4.07 -27.203 -22.266 1 97.44 103 ALA B C 1
ATOM 2150 O O . ALA B 1 103 ? -3.473 -28.062 -21.625 1 97.44 103 ALA B O 1
ATOM 2151 N N . SER B 1 104 ? -5.348 -27.016 -22.172 1 96.19 104 SER B N 1
ATOM 2152 C CA . SER B 1 104 ? -6.172 -27.891 -21.328 1 96.19 104 SER B CA 1
ATOM 2153 C C . SER B 1 104 ? -6.078 -29.344 -21.781 1 96.19 104 SER B C 1
ATOM 2155 O O . SER B 1 104 ? -6.199 -30.25 -20.953 1 96.19 104 SER B O 1
ATOM 2157 N N . ASP B 1 105 ? -5.852 -29.578 -23.062 1 96.69 105 ASP B N 1
ATOM 2158 C CA . ASP B 1 105 ? -5.762 -30.922 -23.609 1 96.69 105 ASP B CA 1
ATOM 2159 C C . ASP B 1 105 ? -4.5 -31.625 -23.125 1 96.69 105 ASP B C 1
ATOM 2161 O O . ASP B 1 105 ? -4.406 -32.844 -23.188 1 96.69 105 ASP B O 1
ATOM 2165 N N . ASP B 1 106 ? -3.57 -30.875 -22.609 1 96.69 106 ASP B N 1
ATOM 2166 C CA . ASP B 1 106 ? -2.34 -31.453 -22.078 1 96.69 106 ASP B CA 1
ATOM 2167 C C . ASP B 1 106 ? -2.455 -31.703 -20.578 1 96.69 106 ASP B C 1
ATOM 2169 O O . ASP B 1 106 ? -1.53 -32.219 -19.953 1 96.69 106 ASP B O 1
ATOM 2173 N N . ILE B 1 107 ? -3.533 -31.328 -19.953 1 95.69 107 ILE B N 1
ATOM 2174 C CA . ILE B 1 107 ? -3.727 -31.438 -18.516 1 95.69 107 ILE B CA 1
ATOM 2175 C C . ILE B 1 107 ? -4.727 -32.562 -18.203 1 95.69 107 ILE B C 1
ATOM 2177 O O . ILE B 1 107 ? -5.926 -32.406 -18.469 1 95.69 107 ILE B O 1
ATOM 2181 N N . PRO B 1 108 ? -4.199 -33.594 -17.641 1 93.75 108 PRO B N 1
ATOM 2182 C CA . PRO B 1 108 ? -5.137 -34.625 -17.234 1 93.75 108 PRO B CA 1
ATOM 2183 C C . PRO B 1 108 ? -6.172 -34.156 -16.219 1 93.75 108 PRO B C 1
ATOM 2185 O O . PRO B 1 108 ? -5.832 -33.438 -15.289 1 93.75 108 PRO B O 1
ATOM 2188 N N . HIS B 1 109 ? -7.496 -34.438 -16.469 1 94.19 109 HIS B N 1
ATOM 2189 C CA . HIS B 1 109 ? -8.586 -34.062 -15.562 1 94.19 109 HIS B CA 1
ATOM 2190 C C . HIS B 1 109 ? -8.742 -32.562 -15.461 1 94.19 109 HIS B C 1
ATOM 2192 O O . HIS B 1 109 ? -8.938 -32.031 -14.367 1 94.19 109 HIS B O 1
ATOM 2198 N N . ALA B 1 110 ? -8.562 -31.906 -16.562 1 95.75 110 ALA B N 1
ATOM 2199 C CA . ALA B 1 110 ? -8.555 -30.453 -16.625 1 95.75 110 ALA B CA 1
ATOM 2200 C C . ALA B 1 110 ? -9.797 -29.859 -15.961 1 95.75 110 ALA B C 1
ATOM 2202 O O . ALA B 1 110 ? -9.719 -28.859 -15.242 1 95.75 110 ALA B O 1
ATOM 2203 N N . GLU B 1 111 ? -10.922 -30.422 -16.203 1 95.06 111 GLU B N 1
ATOM 2204 C CA . GLU B 1 111 ? -12.164 -29.891 -15.656 1 95.06 111 GLU B CA 1
ATOM 2205 C C . GLU B 1 111 ? -12.195 -30.016 -14.133 1 95.06 111 GLU B C 1
ATOM 2207 O O . GLU B 1 111 ? -12.648 -29.094 -13.445 1 95.06 111 GLU B O 1
ATOM 2212 N N . PHE B 1 112 ? -11.75 -31.156 -13.695 1 94.69 112 PHE B N 1
ATOM 2213 C CA . PHE B 1 112 ? -11.656 -31.344 -12.25 1 94.69 112 PHE B CA 1
ATOM 2214 C C . PHE B 1 112 ? -10.688 -30.344 -11.633 1 94.69 112 PHE B C 1
ATOM 2216 O O . PHE B 1 112 ? -10.984 -29.75 -10.594 1 94.69 112 PHE B O 1
ATOM 2223 N N . ILE B 1 113 ? -9.578 -30.172 -12.305 1 95.06 113 ILE B N 1
ATOM 2224 C CA . ILE B 1 113 ? -8.547 -29.266 -11.828 1 95.06 113 ILE B CA 1
ATOM 2225 C C . ILE B 1 113 ? -9.094 -27.844 -11.805 1 95.06 113 ILE B C 1
ATOM 2227 O O . ILE B 1 113 ? -8.852 -27.094 -10.852 1 95.06 113 ILE B O 1
ATOM 2231 N N . ARG B 1 114 ? -9.836 -27.547 -12.766 1 95.06 114 ARG B N 1
ATOM 2232 C CA . ARG B 1 114 ? -10.469 -26.234 -12.82 1 95.06 114 ARG B CA 1
ATOM 2233 C C . ARG B 1 114 ? -11.375 -26 -11.609 1 95.06 114 ARG B C 1
ATOM 2235 O O . ARG B 1 114 ? -11.352 -24.938 -11.008 1 95.06 114 ARG B O 1
ATOM 2242 N N . GLN B 1 115 ? -12.102 -26.953 -11.32 1 95.56 115 GLN B N 1
ATOM 2243 C CA . GLN B 1 115 ? -13.039 -26.875 -10.211 1 95.56 115 GLN B CA 1
ATOM 2244 C C . GLN B 1 115 ? -12.297 -26.703 -8.883 1 95.56 115 GLN B C 1
ATOM 2246 O O . GLN B 1 115 ? -12.656 -25.859 -8.07 1 95.56 115 GLN B O 1
ATOM 2251 N N . VAL B 1 116 ? -11.336 -27.531 -8.727 1 94.81 116 VAL B N 1
ATOM 2252 C CA . VAL B 1 116 ? -10.57 -27.484 -7.484 1 94.81 116 VAL B CA 1
ATOM 2253 C C . VAL B 1 116 ? -9.898 -26.125 -7.34 1 94.81 116 VAL B C 1
ATOM 2255 O O . VAL B 1 116 ? -9.906 -25.547 -6.254 1 94.81 116 VAL B O 1
ATOM 2258 N N . PHE B 1 117 ? -9.406 -25.672 -8.398 1 93.38 117 PHE B N 1
ATOM 2259 C CA . PHE B 1 117 ? -8.742 -24.375 -8.398 1 93.38 117 PHE B CA 1
ATOM 2260 C C . PHE B 1 117 ? -9.727 -23.266 -8.031 1 93.38 117 PHE B C 1
ATOM 2262 O O . PHE B 1 117 ? -9.391 -22.375 -7.262 1 93.38 117 PHE B O 1
ATOM 2269 N N . CYS B 1 118 ? -10.844 -23.359 -8.555 1 94.38 118 CYS B N 1
ATOM 2270 C CA . CYS B 1 118 ? -11.883 -22.375 -8.25 1 94.38 118 CYS B CA 1
ATOM 2271 C C . CYS B 1 118 ? -12.219 -22.391 -6.762 1 94.38 118 CYS B C 1
ATOM 2273 O O . CYS B 1 118 ? -12.305 -21.328 -6.133 1 94.38 118 CYS B O 1
ATOM 2275 N N . ASP B 1 119 ? -12.359 -23.562 -6.27 1 95.75 119 ASP B N 1
ATOM 2276 C CA . ASP B 1 119 ? -12.68 -23.703 -4.852 1 95.75 119 ASP B CA 1
ATOM 2277 C C . ASP B 1 119 ? -11.539 -23.188 -3.977 1 95.75 119 ASP B C 1
ATOM 2279 O O . ASP B 1 119 ? -11.773 -22.484 -2.994 1 95.75 119 ASP B O 1
ATOM 2283 N N . LEU B 1 120 ? -10.375 -23.531 -4.34 1 95.19 120 LEU B N 1
ATOM 2284 C CA . LEU B 1 120 ? -9.188 -23.125 -3.596 1 95.19 120 LEU B CA 1
ATOM 2285 C C . LEU B 1 120 ? -9.055 -21.609 -3.572 1 95.19 120 LEU B C 1
ATOM 2287 O O . LEU B 1 120 ? -8.82 -21.016 -2.518 1 95.19 120 LEU B O 1
ATOM 2291 N N . LYS B 1 121 ? -9.203 -21.047 -4.695 1 93.5 121 LYS B N 1
ATOM 2292 C CA . LYS B 1 121 ? -9.141 -19.594 -4.812 1 93.5 121 LYS B CA 1
ATOM 2293 C C . LYS B 1 121 ? -10.164 -18.922 -3.896 1 93.5 121 LYS B C 1
ATOM 2295 O O . LYS B 1 121 ? -9.852 -17.938 -3.225 1 93.5 121 LYS B O 1
ATOM 2300 N N . GLU B 1 122 ? -11.336 -19.484 -3.865 1 94.75 122 GLU B N 1
ATOM 2301 C CA . GLU B 1 122 ? -12.414 -18.922 -3.055 1 94.75 122 GLU B CA 1
ATOM 2302 C C . GLU B 1 122 ? -12.078 -18.984 -1.568 1 94.75 122 GLU B C 1
ATOM 2304 O O . GLU B 1 122 ? -12.289 -18.016 -0.837 1 94.75 122 GLU B O 1
ATOM 2309 N N . ILE B 1 123 ? -11.625 -20.062 -1.178 1 95.44 123 ILE B N 1
ATOM 2310 C CA . ILE B 1 123 ? -11.266 -20.234 0.225 1 95.44 123 ILE B CA 1
ATOM 2311 C C . ILE B 1 123 ? -10.148 -19.25 0.598 1 95.44 123 ILE B C 1
ATOM 2313 O O . ILE B 1 123 ? -10.211 -18.609 1.645 1 95.44 123 ILE B O 1
ATOM 2317 N N . ARG B 1 124 ? -9.148 -19.109 -0.226 1 93.81 124 ARG B N 1
ATOM 2318 C CA . ARG B 1 124 ? -8.016 -18.234 0.056 1 93.81 124 ARG B CA 1
ATOM 2319 C C . ARG B 1 124 ? -8.438 -16.766 0.054 1 93.81 124 ARG B C 1
ATOM 2321 O O . ARG B 1 124 ? -7.973 -15.984 0.879 1 93.81 124 ARG B O 1
ATOM 2328 N N . GLU B 1 125 ? -9.344 -16.469 -0.846 1 91.12 125 GLU B N 1
ATOM 2329 C CA . GLU B 1 125 ? -9.883 -15.109 -0.855 1 91.12 125 GLU B CA 1
ATOM 2330 C C . GLU B 1 125 ? -10.625 -14.797 0.441 1 91.12 125 GLU B C 1
ATOM 2332 O O . GLU B 1 125 ? -10.523 -13.688 0.968 1 91.12 125 GLU B O 1
ATOM 2337 N N . THR B 1 126 ? -11.422 -15.789 0.883 1 90.62 126 THR B N 1
ATOM 2338 C CA . THR B 1 126 ? -12.148 -15.625 2.137 1 90.62 126 THR B CA 1
ATOM 2339 C C . THR B 1 126 ? -11.18 -15.414 3.299 1 90.62 126 THR B C 1
ATOM 2341 O O . THR B 1 126 ? -11.398 -14.539 4.145 1 90.62 126 THR B O 1
ATOM 2344 N N . LYS B 1 127 ? -10.117 -16.172 3.357 1 88.5 127 LYS B N 1
ATOM 2345 C CA . LYS B 1 127 ? -9.094 -16.031 4.387 1 88.5 127 LYS B CA 1
ATOM 2346 C C . LYS B 1 127 ? -8.445 -14.648 4.324 1 88.5 127 LYS B C 1
ATOM 2348 O O . LYS B 1 127 ? -8.219 -14.016 5.359 1 88.5 127 LYS B O 1
ATOM 2353 N N . ILE B 1 128 ? -8.094 -14.195 3.137 1 85.94 128 ILE B N 1
ATOM 2354 C CA . ILE B 1 128 ? -7.477 -12.891 2.936 1 85.94 128 ILE B CA 1
ATOM 2355 C C . ILE B 1 128 ? -8.414 -11.797 3.43 1 85.94 128 ILE B C 1
ATOM 2357 O O . ILE B 1 128 ? -7.992 -10.883 4.145 1 85.94 128 ILE B O 1
ATOM 2361 N N . ARG B 1 129 ? -9.688 -11.906 3.086 1 83.38 129 ARG B N 1
ATOM 2362 C CA . ARG B 1 129 ? -10.68 -10.922 3.502 1 83.38 129 ARG B CA 1
ATOM 2363 C C . ARG B 1 129 ? -10.812 -10.883 5.023 1 83.38 129 ARG B C 1
ATOM 2365 O O . ARG B 1 129 ? -10.906 -9.805 5.613 1 83.38 129 ARG B O 1
ATOM 2372 N N . ALA B 1 130 ? -10.844 -12.039 5.566 1 80.62 130 ALA B N 1
ATOM 2373 C CA . ALA B 1 130 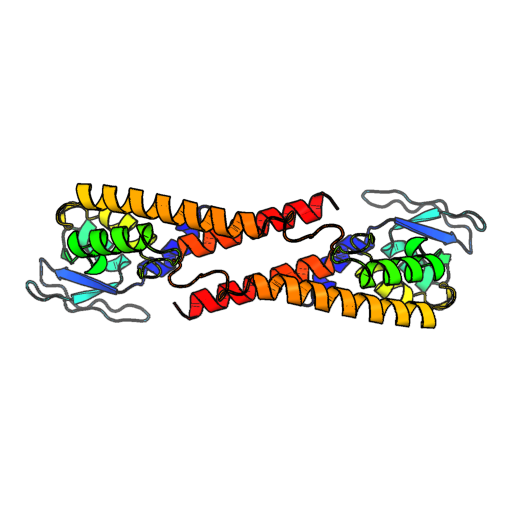? -10.93 -12.125 7.023 1 80.62 130 ALA B CA 1
ATOM 2374 C C . ALA B 1 130 ? -9.719 -11.484 7.684 1 80.62 130 ALA B C 1
ATOM 2376 O O . ALA B 1 130 ? -9.844 -10.773 8.688 1 80.62 130 ALA B O 1
ATOM 2377 N N . GLY B 1 131 ? -8.531 -11.742 7.125 1 74.62 131 GLY B N 1
ATOM 2378 C CA . GLY B 1 131 ? -7.309 -11.141 7.633 1 74.62 131 GLY B CA 1
ATOM 2379 C C . GLY B 1 131 ? -7.273 -9.633 7.477 1 74.62 131 GLY B C 1
ATOM 2380 O O . GLY B 1 131 ? -6.816 -8.922 8.375 1 74.62 131 GLY B O 1
ATOM 2381 N N . MET B 1 132 ? -7.82 -9.133 6.375 1 73.44 132 MET B N 1
ATOM 2382 C CA . MET B 1 132 ? -7.844 -7.695 6.102 1 73.44 132 MET B CA 1
ATOM 2383 C C . MET B 1 132 ? -8.875 -6.988 6.977 1 73.44 132 MET B C 1
ATOM 2385 O O . MET B 1 132 ? -8.68 -5.836 7.363 1 73.44 132 MET B O 1
ATOM 2389 N N . GLY B 1 133 ? -10.055 -7.59 7.074 1 67.19 133 GLY B N 1
ATOM 2390 C CA . GLY B 1 133 ? -11.062 -7.031 7.953 1 67.19 133 GLY B CA 1
ATOM 2391 C C . GLY B 1 133 ? -10.539 -6.719 9.344 1 67.19 133 GLY B C 1
ATOM 2392 O O . GLY B 1 133 ? -10.914 -5.707 9.945 1 67.19 133 GLY B O 1
ATOM 2393 N N . ALA B 1 134 ? -9.664 -7.555 9.727 1 62.12 134 ALA B N 1
ATOM 2394 C CA . ALA B 1 134 ? -9.055 -7.32 11.031 1 62.12 134 ALA B CA 1
ATOM 2395 C C . ALA B 1 134 ? -8.172 -6.078 11.016 1 62.12 134 ALA B C 1
ATOM 2397 O O . ALA B 1 134 ? -7.973 -5.438 12.047 1 62.12 134 ALA B O 1
ATOM 2398 N N . LEU B 1 135 ? -7.719 -5.758 9.789 1 58.78 135 LEU B N 1
ATOM 2399 C CA . LEU B 1 135 ? -6.879 -4.578 9.609 1 58.78 135 LEU B CA 1
ATOM 2400 C C . LEU B 1 135 ? -7.73 -3.332 9.383 1 58.78 135 LEU B C 1
ATOM 2402 O O . LEU B 1 135 ? -7.23 -2.209 9.477 1 58.78 135 LEU B O 1
ATOM 2406 N N . ASP B 1 136 ? -8.922 -3.559 8.883 1 54.75 136 ASP B N 1
ATOM 2407 C CA . ASP B 1 136 ? -9.781 -2.43 8.562 1 54.75 136 ASP B CA 1
ATOM 2408 C C . ASP B 1 136 ? -9.734 -1.364 9.648 1 54.75 136 ASP B C 1
ATOM 2410 O O . ASP B 1 136 ? -9.477 -1.675 10.82 1 54.75 136 ASP B O 1
ATOM 2414 N N . GLY B 1 137 ? -9.43 -0.066 9.141 1 52.91 137 GLY B N 1
ATOM 2415 C CA . GLY B 1 137 ? -9.375 1.191 9.867 1 52.91 137 GLY B CA 1
ATOM 2416 C C . GLY B 1 137 ? -10.062 1.132 11.219 1 52.91 137 GLY B C 1
ATOM 2417 O O . GLY B 1 137 ? -9.625 1.773 12.172 1 52.91 137 GLY B O 1
ATOM 2418 N N . GLN B 1 138 ? -11.164 0.339 11.234 1 52.88 138 GLN B N 1
ATOM 2419 C CA . GLN B 1 138 ? -11.836 0.295 12.523 1 52.88 138 GLN B CA 1
ATOM 2420 C C . GLN B 1 138 ? -10.938 -0.329 13.594 1 52.88 138 GLN B C 1
ATOM 2422 O O . GLN B 1 138 ? -10.961 0.089 14.75 1 52.88 138 GLN B O 1
ATOM 2427 N N . TYR B 1 139 ? -10.18 -1.263 13.141 1 51.94 139 TYR B N 1
ATOM 2428 C CA . TYR B 1 139 ? -9.281 -1.856 14.117 1 51.94 139 TYR B CA 1
ATOM 2429 C C . TYR B 1 139 ? -7.984 -1.059 14.227 1 51.94 139 TYR B C 1
ATOM 2431 O O . TYR B 1 139 ? -7.395 -0.96 15.305 1 51.94 139 TYR B O 1
ATOM 2439 N N . LEU B 1 140 ? -7.672 -0.52 13.008 1 55.47 140 LEU B N 1
ATOM 2440 C CA . LEU B 1 140 ? -6.516 0.357 13.148 1 55.47 140 LEU B CA 1
ATOM 2441 C C . LEU B 1 140 ? -6.945 1.768 13.531 1 55.47 140 LEU B C 1
ATOM 2443 O O . LEU B 1 140 ? -7.734 2.396 12.828 1 55.47 140 LEU B O 1
ATOM 2447 N N . GLN B 1 141 ? -7.5 1.818 14.656 1 63.59 141 GLN B N 1
ATOM 2448 C CA . GLN B 1 141 ? -7.832 3.145 15.164 1 63.59 141 GLN B CA 1
ATOM 2449 C C . GLN B 1 141 ? -7.168 4.238 14.336 1 63.59 141 GLN B C 1
ATOM 2451 O O . GLN B 1 141 ? -6.406 5.051 14.867 1 63.59 141 GLN B O 1
ATOM 2456 N N . MET B 1 142 ? -7.281 4.129 12.977 1 72.75 142 MET B N 1
ATOM 2457 C CA . MET B 1 142 ? -6.582 5.012 12.047 1 72.75 142 MET B CA 1
ATOM 2458 C C . MET B 1 142 ? -7.258 6.379 11.984 1 72.75 142 MET B C 1
ATOM 2460 O O . MET B 1 142 ? -6.887 7.223 11.164 1 72.75 142 MET B O 1
ATOM 2464 N N . ASN B 1 143 ? -8.094 6.504 12.953 1 78.19 143 ASN B N 1
ATOM 2465 C CA . ASN B 1 143 ? -8.719 7.816 13.039 1 78.19 143 ASN B CA 1
ATOM 2466 C C . ASN B 1 143 ? -7.727 8.891 13.469 1 78.19 143 ASN B C 1
ATOM 2468 O O . ASN B 1 143 ? -6.879 8.648 14.336 1 78.19 143 ASN B O 1
ATOM 2472 N N . HIS B 1 144 ? -7.762 10.023 12.75 1 86.25 144 HIS B N 1
ATOM 2473 C CA . HIS B 1 144 ? -7 11.219 13.102 1 86.25 144 HIS B CA 1
ATOM 2474 C C . HIS B 1 144 ? -5.527 11.062 12.734 1 86.25 144 HIS B C 1
ATOM 2476 O O . HIS B 1 144 ? -4.66 11.68 13.352 1 86.25 144 HIS B O 1
ATOM 2482 N N . LEU B 1 145 ? -5.332 10.117 11.742 1 87.81 145 LEU B N 1
ATOM 2483 C CA . LEU B 1 145 ? -3.98 10.039 11.195 1 87.81 145 LEU B CA 1
ATOM 2484 C C . LEU B 1 145 ? -3.691 11.234 10.297 1 87.81 145 LEU B C 1
ATOM 2486 O O . LEU B 1 145 ? -4.559 11.672 9.531 1 87.81 145 LEU B O 1
ATOM 2490 N N . GLY B 1 146 ? -2.537 11.703 10.43 1 89.12 146 GLY B N 1
ATOM 2491 C CA . GLY B 1 146 ? -2.1 12.766 9.539 1 89.12 146 GLY B CA 1
ATOM 2492 C C . GLY B 1 146 ? -1.59 12.25 8.211 1 89.12 146 GLY B C 1
ATOM 2493 O O . GLY B 1 146 ? -1.423 11.047 8.023 1 89.12 146 GLY B O 1
ATOM 2494 N N . SER B 1 147 ? -1.34 13.195 7.332 1 88.31 147 SER B N 1
ATOM 2495 C CA . SER B 1 147 ? -0.927 12.867 5.973 1 88.31 147 SER B CA 1
ATOM 2496 C C . SER B 1 147 ? 0.422 12.156 5.961 1 88.31 147 SER B C 1
ATOM 2498 O O . SER B 1 147 ? 0.58 11.125 5.305 1 88.31 147 SER B O 1
ATOM 2500 N N . VAL B 1 148 ? 1.376 12.719 6.676 1 89.62 148 VAL B N 1
ATOM 2501 C CA . VAL B 1 148 ? 2.723 12.156 6.719 1 89.62 148 VAL B CA 1
ATOM 2502 C C . VAL B 1 148 ? 2.688 10.773 7.359 1 89.62 148 VAL B C 1
ATOM 2504 O O . VAL B 1 148 ? 3.379 9.852 6.914 1 89.62 148 VAL B O 1
ATOM 2507 N N . GLU B 1 149 ? 1.921 10.672 8.422 1 88.62 149 GLU B N 1
ATOM 2508 C CA . GLU B 1 149 ? 1.769 9.398 9.117 1 88.62 149 GLU B CA 1
ATOM 2509 C C . GLU B 1 149 ? 1.181 8.336 8.203 1 88.62 149 GLU B C 1
ATOM 2511 O O . GLU B 1 149 ? 1.664 7.199 8.164 1 88.62 149 GLU B O 1
ATOM 2516 N N . LEU B 1 150 ? 0.196 8.711 7.504 1 84.31 150 LEU B N 1
ATOM 2517 C CA . LEU B 1 150 ? -0.427 7.812 6.539 1 84.31 150 LEU B CA 1
ATOM 2518 C C . LEU B 1 150 ? 0.584 7.355 5.492 1 84.31 150 LEU B C 1
ATOM 2520 O O . LEU B 1 150 ? 0.627 6.176 5.137 1 84.31 150 LEU B O 1
ATOM 2524 N N . GLU B 1 151 ? 1.366 8.328 5.008 1 84.31 151 GLU B N 1
ATOM 2525 C CA . GLU B 1 151 ? 2.377 8 4.008 1 84.31 151 GLU B CA 1
ATOM 2526 C C . GLU B 1 151 ? 3.416 7.035 4.57 1 84.31 151 GLU B C 1
ATOM 2528 O O . GLU B 1 151 ? 3.883 6.137 3.867 1 84.31 151 GLU B O 1
ATOM 2533 N N . THR B 1 152 ? 3.799 7.207 5.742 1 85.19 152 THR B N 1
ATOM 2534 C CA . THR B 1 152 ? 4.762 6.336 6.406 1 85.19 152 THR B CA 1
ATOM 2535 C C . THR B 1 152 ? 4.23 4.906 6.488 1 85.19 152 THR B C 1
ATOM 2537 O O . THR B 1 152 ? 4.953 3.951 6.207 1 85.19 152 THR B O 1
ATOM 2540 N N . ILE B 1 153 ? 3 4.777 6.891 1 80.88 153 ILE B N 1
ATOM 2541 C CA . ILE B 1 153 ? 2.361 3.469 6.969 1 80.88 153 ILE B CA 1
ATOM 2542 C C . ILE B 1 153 ? 2.334 2.822 5.586 1 80.88 153 ILE B C 1
ATOM 2544 O O . ILE B 1 153 ? 2.695 1.654 5.434 1 80.88 153 ILE B O 1
ATOM 2548 N N . ARG B 1 154 ? 1.956 3.59 4.637 1 79.06 154 ARG B N 1
ATOM 2549 C CA . ARG B 1 154 ? 1.869 3.1 3.266 1 79.06 154 ARG B CA 1
ATOM 2550 C C . ARG B 1 154 ? 3.225 2.598 2.777 1 79.06 154 ARG B C 1
ATOM 2552 O O . ARG B 1 154 ? 3.316 1.52 2.188 1 79.06 154 ARG B O 1
ATOM 2559 N N . SER B 1 155 ? 4.18 3.416 2.998 1 81.5 155 SER B N 1
ATOM 2560 C CA . SER B 1 155 ? 5.527 3.053 2.564 1 81.5 155 SER B CA 1
ATOM 2561 C C . SER B 1 155 ? 5.996 1.77 3.242 1 81.5 155 SER B C 1
ATOM 2563 O O . SER B 1 155 ? 6.621 0.918 2.605 1 81.5 155 SER B O 1
ATOM 2565 N N . THR B 1 156 ? 5.766 1.641 4.512 1 78.38 156 THR B N 1
ATOM 2566 C CA . THR B 1 156 ? 6.156 0.453 5.266 1 78.38 156 THR B CA 1
ATOM 2567 C C . THR B 1 156 ? 5.48 -0.792 4.699 1 78.38 156 THR B C 1
ATOM 2569 O O . THR B 1 156 ? 6.125 -1.826 4.512 1 78.38 156 THR B O 1
ATOM 2572 N N . PHE B 1 157 ? 4.289 -0.682 4.34 1 75.5 157 PHE B N 1
ATOM 2573 C CA . PHE B 1 157 ? 3.547 -1.795 3.758 1 75.5 157 PHE B CA 1
ATOM 2574 C C . PHE B 1 157 ? 4.09 -2.146 2.379 1 75.5 157 PHE B C 1
ATOM 2576 O O . PHE B 1 157 ? 4.223 -3.324 2.039 1 75.5 157 PHE B O 1
ATOM 2583 N N . SER B 1 158 ? 4.309 -1.128 1.669 1 73.94 158 SER B N 1
ATOM 2584 C CA . SER B 1 158 ? 4.852 -1.354 0.334 1 73.94 158 SER B CA 1
ATOM 2585 C C . SER B 1 158 ? 6.18 -2.098 0.397 1 73.94 158 SER B C 1
ATOM 2587 O O . SER B 1 158 ? 6.43 -3.008 -0.399 1 73.94 158 SER B O 1
ATOM 2589 N N . THR B 1 159 ? 7.004 -1.708 1.308 1 74.69 159 THR B N 1
ATOM 2590 C CA . THR B 1 159 ? 8.297 -2.363 1.483 1 74.69 159 THR B CA 1
ATOM 2591 C C . THR B 1 159 ? 8.109 -3.809 1.938 1 74.69 159 THR B C 1
ATOM 2593 O O . THR B 1 159 ? 8.781 -4.715 1.438 1 74.69 159 THR B O 1
ATOM 2596 N N . ALA B 1 160 ? 7.219 -3.99 2.861 1 71.62 160 ALA B N 1
ATOM 2597 C CA . ALA B 1 160 ? 6.922 -5.336 3.35 1 71.62 160 ALA B CA 1
ATOM 2598 C C . ALA B 1 160 ? 6.43 -6.234 2.221 1 71.62 160 ALA B C 1
ATOM 2600 O O . ALA B 1 160 ? 6.84 -7.391 2.111 1 71.62 160 ALA B O 1
ATOM 2601 N N . PHE B 1 161 ? 5.652 -5.645 1.383 1 71.69 161 PHE B N 1
ATOM 2602 C CA . PHE B 1 161 ? 5.117 -6.402 0.26 1 71.69 161 PHE B CA 1
ATOM 2603 C C . PHE B 1 161 ? 6.215 -6.738 -0.742 1 71.69 161 PHE B C 1
ATOM 2605 O O . PHE B 1 161 ? 6.246 -7.84 -1.291 1 71.69 161 PHE B O 1
ATOM 2612 N N . ASN B 1 162 ? 7.047 -5.852 -0.889 1 70.62 162 ASN B N 1
ATOM 2613 C CA . ASN B 1 162 ? 8.148 -6.09 -1.813 1 70.62 162 ASN B CA 1
ATOM 2614 C C . ASN B 1 162 ? 9.078 -7.188 -1.308 1 70.62 162 ASN B C 1
ATOM 2616 O O . ASN B 1 162 ? 9.609 -7.969 -2.098 1 70.62 162 ASN B O 1
ATOM 2620 N N . THR B 1 163 ? 9.242 -7.266 -0.121 1 71.06 163 THR B N 1
ATOM 2621 C CA . THR B 1 163 ? 10.078 -8.297 0.481 1 71.06 163 THR B CA 1
ATOM 2622 C C . THR B 1 163 ? 9.438 -9.672 0.316 1 71.06 163 THR B C 1
ATOM 2624 O O . THR B 1 163 ? 10.133 -10.656 0.048 1 71.06 163 THR B O 1
ATOM 2627 N N . LEU B 1 164 ? 8.203 -9.656 0.495 1 67.06 164 LEU B N 1
ATOM 2628 C CA . LEU B 1 164 ? 7.484 -10.914 0.313 1 67.06 164 LEU B CA 1
ATOM 2629 C C . LEU B 1 164 ? 7.59 -11.398 -1.129 1 67.06 164 LEU B C 1
ATOM 2631 O O . LEU B 1 164 ? 7.711 -12.602 -1.377 1 67.06 164 LEU B O 1
ATOM 2635 N N . ARG B 1 165 ? 7.621 -10.5 -2.055 1 65.56 165 ARG B N 1
ATOM 2636 C CA . ARG B 1 165 ? 7.754 -10.844 -3.467 1 65.56 165 ARG B CA 1
ATOM 2637 C C . ARG B 1 165 ? 9.125 -11.445 -3.76 1 65.56 165 ARG B C 1
ATOM 2639 O O . ARG B 1 165 ? 9.258 -12.32 -4.617 1 65.56 165 ARG B O 1
ATOM 2646 N N . GLY B 1 166 ? 10.148 -10.781 -3.117 1 59.72 166 GLY B N 1
ATOM 2647 C CA . GLY B 1 166 ? 11.508 -11.25 -3.332 1 59.72 166 GLY B CA 1
ATOM 2648 C C . GLY B 1 166 ? 11.773 -12.625 -2.746 1 59.72 166 GLY B C 1
ATOM 2649 O O . GLY B 1 166 ? 12.68 -13.328 -3.188 1 59.72 166 GLY B O 1
ATOM 2650 N N . PHE B 1 167 ? 11.227 -12.906 -1.659 1 52.5 167 PHE B N 1
ATOM 2651 C CA . PHE B 1 167 ? 11.438 -14.219 -1.056 1 52.5 167 PHE B CA 1
ATOM 2652 C C . PHE B 1 167 ? 10.602 -15.281 -1.767 1 52.5 167 PHE B C 1
ATOM 2654 O O . PHE B 1 167 ? 10.703 -16.469 -1.454 1 52.5 167 PHE B O 1
ATOM 2661 N N . SER B 1 168 ? 9.836 -14.789 -2.611 1 48.16 168 SER B N 1
ATOM 2662 C CA . SER B 1 168 ? 9.141 -15.852 -3.344 1 48.16 168 SER B CA 1
ATOM 2663 C C . SER B 1 168 ? 9.836 -16.141 -4.672 1 48.16 168 SER B C 1
ATOM 2665 O O . SER B 1 168 ? 10.484 -15.266 -5.246 1 48.16 168 SER B O 1
#

InterPro domains:
  IPR007257 DNA replication complex GINS protein Psf2 [PIRSF028998] (8-165)
  IPR007257 DNA replication complex GINS protein Psf2 [PTHR12772] (8-165)
  IPR021151 GINS subunit, domain A [PF05916] (66-159)
  IPR036224 GINS, helical bundle-like domain superfamily [SSF158573] (63-165)
  IPR056784 DNA replication complex GINS protein PSF2, N-terminal domain [PF25005] (7-62)
  IPR056784 DNA replication complex GINS protein PSF2, N-terminal domain [cd21694] (8-64)

pLDDT: mean 87.54, std 11.97, range [47.97, 98.0]

Solvent-accessible surface area (backbone atoms only — not comparable to full-atom values): 18250 Å² total; per-residue (Å²): 130,65,36,58,70,76,43,34,69,63,38,32,64,38,76,38,40,29,35,29,68,45,75,41,72,62,44,78,50,97,88,46,71,41,68,62,37,39,53,92,40,75,42,77,38,33,37,52,57,51,50,54,35,38,75,69,68,38,34,45,55,49,69,59,71,70,69,33,68,68,47,42,49,51,40,45,51,42,42,72,73,38,92,48,51,38,86,53,61,42,46,46,66,51,47,51,50,52,39,58,70,74,42,34,91,50,34,86,61,39,67,59,46,49,50,51,48,53,52,46,51,51,52,52,50,51,51,50,49,56,58,44,57,60,52,35,54,82,64,39,54,55,53,49,55,29,50,42,57,49,41,46,53,50,50,51,49,52,52,53,52,49,50,56,55,66,76,90,130,64,37,58,69,75,42,35,70,64,37,34,62,38,76,39,41,29,34,28,68,47,75,42,71,62,46,78,49,99,88,46,70,42,69,60,36,39,52,91,40,76,40,74,38,32,37,52,56,51,50,53,34,39,75,68,67,40,36,42,55,50,68,59,73,69,69,34,68,69,48,42,50,51,40,46,51,43,42,72,73,39,92,47,52,39,88,53,61,43,45,45,66,51,46,50,51,51,40,58,71,76,39,35,91,48,36,85,61,40,69,60,45,49,50,52,48,52,51,46,52,50,54,52,49,51,50,50,49,56,57,45,59,59,52,35,55,81,63,38,54,55,53,48,56,30,50,41,57,48,41,47,53,50,52,54,50,52,52,53,50,50,50,57,56,66,76,88

Sequence (336 aa):
MDALVTSEFLAENEPIFILPKESMDKLCLATATYGPFRPLFRTSVPLWLALAFKSKDKCTIVPPEWMDPTSLQDMMTQEKMHAEFSALPFHYIEIATALLESASDDIPHAEFIRQVFCDLKEIRETKIRAGMGALDGQYLQMNHLGSVELETIRSTFSTAFNTLRGFSMDALVTSEFLAENEPIFILPKESMDKLCLATATYGPFRPLFRTSVPLWLALAFKSKDKCTIVPPEWMDPTSLQDMMTQEKMHAEFSALPFHYIEIATALLESASDDIPHAEFIRQVFCDLKEIRETKIRAGMGALDGQYLQMNHLGSVELETIRSTFSTAFNTLRGFS

Radius of gyration: 29.07 Å; Cα contacts (8 Å, |Δi|>4): 446; chains: 2; bounding box: 32×86×62 Å